Protein AF-A0A2H6EQE5-F1 (afdb_monomer_lite)

Structure (mmCIF, N/CA/C/O backbone):
data_AF-A0A2H6EQE5-F1
#
_entry.id   AF-A0A2H6EQE5-F1
#
loop_
_atom_site.group_PDB
_atom_site.id
_atom_site.type_symbol
_atom_site.label_atom_id
_atom_site.label_alt_id
_atom_site.label_comp_id
_atom_site.label_asym_id
_atom_site.label_entity_id
_atom_site.label_seq_id
_atom_site.pdbx_PDB_ins_code
_atom_site.Cartn_x
_atom_site.Cartn_y
_atom_site.Cartn_z
_atom_site.occupancy
_atom_site.B_iso_or_equiv
_atom_site.auth_seq_id
_atom_site.auth_comp_id
_atom_site.auth_asym_id
_atom_site.auth_atom_id
_atom_site.pdbx_PDB_model_num
ATOM 1 N N . MET A 1 1 ? -7.151 -8.457 -6.129 1.00 88.00 1 MET A N 1
ATOM 2 C CA . MET A 1 1 ? -6.884 -7.821 -4.826 1.00 88.00 1 MET A CA 1
ATOM 3 C C . MET A 1 1 ? -7.512 -8.707 -3.767 1.00 88.00 1 MET A C 1
ATOM 5 O O . MET A 1 1 ? -8.549 -9.290 -4.054 1.00 88.00 1 MET A O 1
ATOM 9 N N . GLY A 1 2 ? -6.866 -8.858 -2.619 1.00 91.81 2 GLY A N 1
ATOM 10 C CA . GLY A 1 2 ? -7.382 -9.573 -1.459 1.00 91.81 2 GLY A CA 1
ATOM 11 C C . GLY A 1 2 ? -7.413 -8.647 -0.251 1.00 91.81 2 GLY A C 1
ATOM 12 O O . GLY A 1 2 ? -6.533 -7.798 -0.102 1.00 91.81 2 GLY A O 1
ATOM 13 N N . VAL A 1 3 ? -8.434 -8.818 0.577 1.00 92.19 3 VAL A N 1
ATOM 14 C CA . VAL A 1 3 ? -8.596 -8.138 1.859 1.00 92.19 3 VAL A CA 1
ATOM 15 C C . VAL A 1 3 ? -8.978 -9.189 2.884 1.00 92.19 3 VAL A C 1
ATOM 17 O O . VAL A 1 3 ? -9.816 -10.042 2.600 1.00 92.19 3 VAL A O 1
ATOM 20 N N . SER A 1 4 ? -8.364 -9.131 4.055 1.00 91.62 4 SER A N 1
ATOM 21 C CA . SER A 1 4 ? -8.737 -9.954 5.201 1.00 91.62 4 SER A CA 1
ATOM 22 C C . SER A 1 4 ? -8.430 -9.206 6.488 1.00 91.62 4 SER A C 1
ATOM 24 O O . SER A 1 4 ? -7.647 -8.260 6.497 1.00 91.62 4 SER A O 1
ATOM 26 N N . ASN A 1 5 ? -9.002 -9.638 7.599 1.00 90.69 5 ASN A N 1
ATOM 27 C CA . ASN A 1 5 ? -8.691 -9.082 8.906 1.00 90.69 5 ASN A CA 1
ATOM 28 C C . ASN A 1 5 ? -8.716 -10.173 9.974 1.00 90.69 5 ASN A C 1
ATOM 30 O O . ASN A 1 5 ? -9.384 -11.187 9.806 1.00 90.69 5 ASN A O 1
ATOM 34 N N . ASP A 1 6 ? -8.017 -9.929 11.075 1.00 89.94 6 ASP A N 1
ATOM 35 C CA . ASP A 1 6 ? -8.150 -10.679 12.327 1.00 89.94 6 ASP A CA 1
ATOM 36 C C . ASP A 1 6 ? -8.621 -9.727 13.444 1.00 89.94 6 ASP A C 1
ATOM 38 O O . ASP A 1 6 ? -9.093 -8.619 13.156 1.00 89.94 6 ASP A O 1
ATOM 42 N N . SER A 1 7 ? -8.547 -10.140 14.709 1.00 87.94 7 SER A N 1
ATOM 43 C CA . SER A 1 7 ? -8.928 -9.304 15.856 1.00 87.94 7 SER A CA 1
ATOM 44 C C . SER A 1 7 ? -8.021 -8.081 16.043 1.00 87.94 7 SER A C 1
ATOM 46 O O . SER A 1 7 ? -8.443 -7.081 16.618 1.00 87.94 7 SER A O 1
ATOM 48 N N . GLU A 1 8 ? -6.795 -8.117 15.526 1.00 88.69 8 GLU A N 1
ATOM 49 C CA . GLU A 1 8 ? -5.766 -7.112 15.783 1.00 88.69 8 GLU A CA 1
ATOM 50 C C . GLU A 1 8 ? -5.456 -6.238 14.560 1.00 88.69 8 GLU A C 1
ATOM 52 O O . GLU A 1 8 ? -5.035 -5.092 14.710 1.00 88.69 8 GLU A O 1
ATOM 57 N N . ASN A 1 9 ? -5.622 -6.762 13.345 1.00 91.31 9 ASN A N 1
ATOM 58 C CA . ASN A 1 9 ? -5.032 -6.215 12.130 1.00 91.31 9 ASN A CA 1
ATOM 59 C C . ASN A 1 9 ? -5.947 -6.344 10.906 1.00 91.31 9 ASN A C 1
ATOM 61 O O . ASN A 1 9 ? -6.732 -7.282 10.762 1.00 91.31 9 ASN A O 1
ATOM 65 N N . LEU A 1 10 ? -5.778 -5.402 9.982 1.00 91.25 10 LEU A N 1
ATOM 66 C CA . LEU A 1 10 ? -6.266 -5.442 8.610 1.00 91.25 10 LEU A CA 1
ATOM 67 C C . LEU A 1 10 ? -5.104 -5.811 7.680 1.00 91.25 10 LEU A C 1
ATOM 69 O O . LEU A 1 10 ? -4.001 -5.276 7.801 1.00 91.25 10 LEU A O 1
ATOM 73 N N . TYR A 1 11 ? -5.363 -6.702 6.733 1.00 94.31 11 TYR A N 1
ATOM 74 C CA . TYR A 1 11 ? -4.411 -7.157 5.731 1.00 94.31 11 TYR A CA 1
ATOM 75 C C . TYR A 1 11 ? -4.945 -6.855 4.338 1.00 94.31 11 TYR A C 1
ATOM 77 O O . TYR A 1 11 ? -6.089 -7.177 4.012 1.00 94.31 11 TYR A O 1
ATOM 85 N N . LEU A 1 12 ? -4.096 -6.274 3.496 1.00 94.88 12 LEU A N 1
ATOM 86 C CA . LEU A 1 12 ? -4.412 -5.983 2.103 1.00 94.88 12 LEU A CA 1
ATOM 87 C C . LEU A 1 12 ? -3.326 -6.570 1.209 1.00 94.88 12 LEU A C 1
ATOM 89 O O . LEU A 1 12 ? -2.137 -6.430 1.489 1.00 94.88 12 LEU A O 1
ATOM 93 N N . SER A 1 13 ? -3.742 -7.183 0.104 1.00 95.31 13 SER A N 1
ATOM 94 C CA . SER A 1 13 ? -2.855 -7.641 -0.963 1.00 95.31 13 SER A CA 1
ATOM 95 C C . SER A 1 13 ? -3.368 -7.153 -2.314 1.00 95.31 13 SER A C 1
ATOM 97 O O . SER A 1 13 ? -4.460 -7.498 -2.777 1.00 95.31 13 SER A O 1
ATOM 99 N N . LEU A 1 14 ? -2.565 -6.340 -2.987 1.00 95.31 14 LEU A N 1
ATOM 100 C CA . LEU A 1 14 ? -2.813 -5.862 -4.336 1.00 95.31 14 LEU A CA 1
ATOM 101 C C . LEU A 1 14 ? -1.773 -6.472 -5.271 1.00 95.31 14 LEU A C 1
ATOM 103 O O . LEU A 1 14 ? -0.575 -6.423 -5.012 1.00 95.31 14 LEU A O 1
ATOM 107 N N . SER A 1 15 ? -2.223 -7.016 -6.399 1.00 95.62 15 SER A N 1
ATOM 108 C CA . SER A 1 15 ? -1.315 -7.419 -7.466 1.00 95.62 15 SER A CA 1
ATOM 109 C C . SER A 1 15 ? -1.789 -6.923 -8.818 1.00 95.62 15 SER A C 1
ATOM 111 O O . SER A 1 15 ? -2.988 -6.839 -9.085 1.00 95.62 15 SER A O 1
ATOM 113 N N . THR A 1 16 ? -0.833 -6.579 -9.676 1.00 94.19 16 THR A N 1
ATOM 114 C CA . THR A 1 16 ? -1.107 -6.108 -11.032 1.00 94.19 16 THR A CA 1
ATOM 115 C C . THR A 1 16 ? -0.036 -6.594 -12.002 1.00 94.19 16 THR A C 1
ATOM 117 O O . THR A 1 16 ? 1.154 -6.597 -11.687 1.00 94.19 16 THR A O 1
ATOM 120 N N . ALA A 1 17 ? -0.467 -7.016 -13.192 1.00 93.25 17 ALA A N 1
ATOM 121 C CA . ALA A 1 17 ? 0.404 -7.266 -14.343 1.00 93.25 17 ALA A CA 1
ATOM 122 C C . ALA A 1 17 ? 0.433 -6.070 -15.314 1.00 93.25 17 ALA A C 1
ATOM 124 O O . ALA A 1 17 ? 1.204 -6.071 -16.276 1.00 93.25 17 ALA A O 1
ATOM 125 N N . ASP A 1 18 ? -0.411 -5.055 -15.086 1.00 91.44 18 ASP A N 1
ATOM 126 C CA . ASP A 1 18 ? -0.495 -3.891 -15.959 1.00 91.44 18 ASP A CA 1
ATOM 127 C C . ASP A 1 18 ? 0.759 -3.027 -15.809 1.00 91.44 18 ASP A C 1
ATOM 129 O O . ASP A 1 18 ? 1.022 -2.436 -14.759 1.00 91.44 18 ASP A O 1
ATOM 133 N N . LYS A 1 19 ? 1.545 -2.939 -16.885 1.00 87.88 19 LYS A N 1
ATOM 134 C CA . LYS A 1 19 ? 2.832 -2.231 -16.881 1.00 87.88 19 LYS A CA 1
ATOM 135 C C . LYS A 1 19 ? 2.675 -0.743 -16.566 1.00 87.88 19 LYS A C 1
ATOM 137 O O . LYS A 1 19 ? 3.574 -0.169 -15.955 1.00 87.88 19 LYS A O 1
ATOM 142 N N . GLY A 1 20 ? 1.565 -0.124 -16.973 1.00 85.62 20 GLY A N 1
ATOM 143 C CA . GLY A 1 20 ? 1.281 1.279 -16.685 1.00 85.62 20 GLY A CA 1
ATOM 144 C C . GLY A 1 20 ? 1.108 1.513 -15.187 1.00 85.62 20 GLY A C 1
ATOM 145 O O . GLY A 1 20 ? 1.779 2.369 -14.618 1.00 85.62 20 GLY A O 1
ATOM 146 N N . ASN A 1 21 ? 0.276 0.706 -14.537 1.00 90.25 21 ASN A N 1
ATOM 147 C CA . ASN A 1 21 ? 0.030 0.757 -13.101 1.00 90.25 21 ASN A CA 1
ATOM 148 C C . ASN A 1 21 ? 1.284 0.417 -12.297 1.00 90.25 21 ASN A C 1
ATOM 150 O O . ASN A 1 21 ? 1.575 1.117 -11.333 1.00 90.25 21 ASN A O 1
ATOM 154 N N . ILE A 1 22 ? 2.080 -0.566 -12.733 1.00 91.69 22 ILE A N 1
ATOM 155 C CA . ILE A 1 22 ? 3.375 -0.865 -12.103 1.00 91.69 22 ILE A CA 1
ATOM 156 C C . ILE A 1 22 ? 4.267 0.382 -12.116 1.00 91.69 22 ILE A C 1
ATOM 158 O O . ILE A 1 22 ? 4.791 0.782 -11.082 1.00 91.69 22 ILE A O 1
ATOM 162 N N . ILE A 1 23 ? 4.415 1.036 -13.270 1.00 87.81 23 ILE A N 1
ATOM 163 C CA . ILE A 1 23 ? 5.256 2.235 -13.388 1.00 87.81 23 ILE A CA 1
ATOM 164 C C . ILE A 1 23 ? 4.713 3.378 -12.526 1.00 87.81 23 ILE A C 1
ATOM 166 O O . ILE A 1 23 ? 5.503 4.045 -11.862 1.00 87.81 23 ILE A O 1
ATOM 170 N N . LYS A 1 24 ? 3.391 3.584 -12.496 1.00 87.12 24 LYS A N 1
ATOM 171 C CA . LYS A 1 24 ? 2.754 4.599 -11.644 1.00 87.12 24 LYS A CA 1
ATOM 172 C C . LYS A 1 24 ? 3.049 4.341 -10.167 1.00 87.12 24 LYS A C 1
ATOM 174 O O . LYS A 1 24 ? 3.606 5.218 -9.522 1.00 87.12 24 LYS A O 1
ATOM 179 N N . MET A 1 25 ? 2.773 3.138 -9.662 1.00 92.06 25 MET A N 1
ATOM 180 C CA . MET A 1 25 ? 3.010 2.792 -8.254 1.00 92.06 25 MET A CA 1
ATOM 181 C C . MET A 1 25 ? 4.480 2.971 -7.856 1.00 92.06 25 MET A C 1
ATOM 183 O O . MET A 1 25 ? 4.772 3.523 -6.801 1.00 92.06 25 MET A O 1
ATOM 187 N N . LEU A 1 26 ? 5.411 2.536 -8.710 1.00 90.12 26 LEU A N 1
ATOM 188 C CA . LEU A 1 26 ? 6.841 2.554 -8.400 1.00 90.12 26 LEU A CA 1
ATOM 189 C C . LEU A 1 26 ? 7.480 3.948 -8.526 1.00 90.12 26 LEU A C 1
ATOM 191 O O . LEU A 1 26 ? 8.343 4.288 -7.725 1.00 90.12 26 LEU A O 1
ATOM 195 N N . HIS A 1 27 ? 7.083 4.767 -9.506 1.00 83.31 27 HIS A N 1
ATOM 196 C CA . HIS A 1 27 ? 7.704 6.083 -9.734 1.00 83.31 27 HIS A CA 1
ATOM 197 C C . HIS A 1 27 ? 6.924 7.261 -9.161 1.00 83.31 27 HIS A C 1
ATOM 199 O O . HIS A 1 27 ? 7.517 8.266 -8.769 1.00 83.31 27 HIS A O 1
ATOM 205 N N . MET A 1 28 ? 5.598 7.186 -9.191 1.00 84.50 28 MET A N 1
ATOM 206 C CA . MET A 1 28 ? 4.729 8.286 -8.770 1.00 84.50 28 MET A CA 1
ATOM 207 C C . MET A 1 28 ? 4.308 8.153 -7.312 1.00 84.50 28 MET A C 1
ATOM 209 O O . MET A 1 28 ? 3.740 9.096 -6.769 1.00 84.50 28 MET A O 1
ATOM 213 N N . GLY A 1 29 ? 4.620 7.015 -6.697 1.00 90.31 29 GLY A N 1
ATOM 214 C CA . GLY A 1 29 ? 4.145 6.633 -5.385 1.00 90.31 29 GLY A CA 1
ATOM 215 C C . GLY A 1 29 ? 2.730 6.073 -5.425 1.00 90.31 29 GLY A C 1
ATOM 216 O O . GLY A 1 29 ? 2.034 6.102 -6.448 1.00 90.31 29 GLY A O 1
ATOM 217 N N . PHE A 1 30 ? 2.320 5.537 -4.285 1.00 94.12 30 PHE A N 1
ATOM 218 C CA . PHE A 1 30 ? 1.032 4.887 -4.117 1.00 94.12 30 PHE A CA 1
ATOM 219 C C . PHE A 1 30 ? 0.513 5.143 -2.706 1.00 94.12 30 PHE A C 1
ATOM 221 O O . PHE A 1 30 ? 1.272 5.022 -1.746 1.00 94.12 30 PHE A O 1
ATOM 228 N N . THR A 1 31 ? -0.757 5.520 -2.598 1.00 95.00 31 THR A N 1
ATOM 229 C CA . THR A 1 31 ? -1.410 5.835 -1.330 1.00 95.00 31 THR A CA 1
ATOM 230 C C . THR A 1 31 ? -2.636 4.952 -1.142 1.00 95.00 31 THR A C 1
ATOM 232 O O . THR A 1 31 ? -3.454 4.816 -2.055 1.00 95.00 31 THR A O 1
ATOM 235 N N . ILE A 1 32 ? -2.763 4.384 0.056 1.00 94.38 32 ILE A N 1
ATOM 236 C CA . ILE A 1 32 ? -3.980 3.732 0.543 1.00 94.38 32 ILE A CA 1
ATOM 237 C C . ILE A 1 32 ? -4.612 4.666 1.566 1.00 94.38 32 ILE A C 1
ATOM 239 O O . ILE A 1 32 ? -4.025 4.911 2.615 1.00 94.38 32 ILE A O 1
ATOM 243 N N . TRP A 1 33 ? -5.784 5.191 1.245 1.00 93.00 33 TRP A N 1
ATOM 244 C CA . TRP A 1 33 ? -6.587 6.032 2.119 1.00 93.00 33 TRP A CA 1
ATOM 245 C C . TRP A 1 33 ? -7.532 5.168 2.939 1.00 93.00 33 TRP A C 1
ATOM 247 O O . TRP A 1 33 ? -8.192 4.275 2.403 1.00 93.00 33 TRP A O 1
ATOM 257 N N . LEU A 1 34 ? -7.554 5.439 4.235 1.00 90.62 34 LEU A N 1
ATOM 258 C CA . LEU A 1 34 ? -8.408 4.820 5.232 1.00 90.62 34 LEU A CA 1
ATOM 259 C C . LEU A 1 34 ? -9.503 5.826 5.572 1.00 90.62 34 LEU A C 1
ATOM 261 O O . LEU A 1 34 ? -9.243 6.792 6.283 1.00 90.62 34 LEU A O 1
ATOM 265 N N . GLU A 1 35 ? -10.699 5.604 5.033 1.00 87.62 35 GLU A N 1
ATOM 266 C CA . GLU A 1 35 ? -11.853 6.492 5.177 1.00 87.62 35 GLU A CA 1
ATOM 267 C C . GLU A 1 35 ? -12.885 5.822 6.107 1.00 87.62 35 GLU A C 1
ATOM 269 O O . GLU A 1 35 ? -13.627 4.933 5.669 1.00 87.62 35 GLU A O 1
ATOM 274 N N . PRO A 1 36 ? -12.944 6.196 7.400 1.00 77.19 36 PRO A N 1
ATOM 275 C CA . PRO A 1 36 ? -13.797 5.548 8.407 1.00 77.19 36 PRO A CA 1
ATOM 276 C C . PRO A 1 36 ? -15.315 5.756 8.221 1.00 77.19 36 PRO A C 1
ATOM 278 O O . PRO A 1 36 ? -16.094 5.293 9.047 1.00 77.19 36 PRO A O 1
ATOM 281 N N . GLY A 1 37 ? -15.766 6.413 7.148 1.00 65.50 37 GLY A N 1
ATOM 282 C CA . GLY A 1 37 ? -17.178 6.467 6.741 1.00 65.50 37 GLY A CA 1
ATOM 283 C C . GLY A 1 37 ? -18.122 7.272 7.647 1.00 65.50 37 GLY A C 1
ATOM 284 O O . GLY A 1 37 ? -19.279 7.457 7.278 1.00 65.50 37 GLY A O 1
ATOM 285 N N . ASN A 1 38 ? -17.654 7.772 8.794 1.00 63.59 38 ASN A N 1
ATOM 286 C CA . ASN A 1 38 ? -18.404 8.623 9.714 1.00 63.59 38 ASN A CA 1
ATOM 287 C C . ASN A 1 38 ? -18.018 10.106 9.549 1.00 63.59 38 ASN A C 1
ATOM 289 O O . ASN A 1 38 ? -16.873 10.435 9.257 1.00 63.59 38 ASN A O 1
ATOM 293 N N . GLU A 1 39 ? -18.963 11.024 9.782 1.00 55.66 39 GLU A N 1
ATOM 294 C CA . GLU A 1 39 ? -18.776 12.477 9.570 1.00 55.66 39 GLU A CA 1
ATOM 295 C C . GLU A 1 39 ? -17.655 13.108 10.420 1.00 55.66 39 GLU A C 1
ATOM 297 O O . GLU A 1 39 ? -17.212 14.219 10.144 1.00 55.66 39 GLU A O 1
ATOM 302 N N . LYS A 1 40 ? -17.206 12.412 11.470 1.00 59.75 40 LYS A N 1
ATOM 303 C CA . LYS A 1 40 ? -16.166 12.868 12.405 1.00 59.75 40 LYS A CA 1
ATOM 304 C C . LYS A 1 40 ? -14.826 12.158 12.232 1.00 59.75 40 LYS A C 1
ATOM 306 O O . LYS A 1 40 ? -13.887 12.487 12.952 1.00 59.75 40 LYS A O 1
ATOM 311 N N . GLY A 1 41 ? -14.745 11.138 11.382 1.00 64.50 41 GLY A N 1
ATOM 312 C CA . GLY A 1 41 ? -13.537 10.338 11.269 1.00 64.50 41 GLY A CA 1
ATOM 313 C C . GLY A 1 41 ? -12.518 10.992 10.353 1.00 64.50 41 GLY A C 1
AT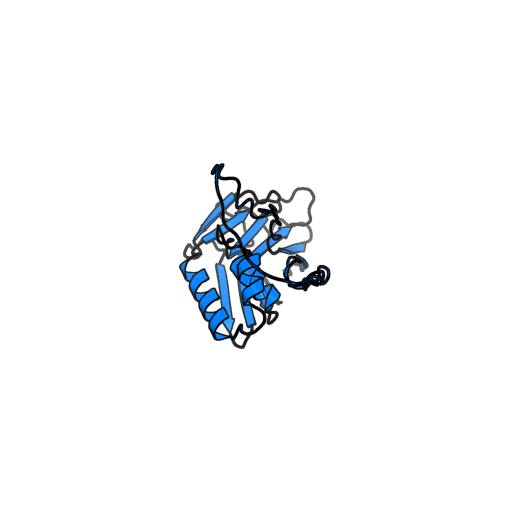OM 314 O O . GLY A 1 41 ? -12.810 11.305 9.202 1.00 64.50 41 GLY A O 1
ATOM 315 N N . GLU A 1 42 ? -11.310 11.181 10.872 1.00 75.25 42 GLU A N 1
ATOM 316 C CA . GLU A 1 42 ? -10.189 11.681 10.087 1.00 75.25 42 GLU A CA 1
ATOM 317 C C . GLU A 1 42 ? -9.762 10.624 9.068 1.00 75.25 42 GLU A C 1
ATOM 319 O O . GLU A 1 42 ? -9.480 9.473 9.417 1.00 75.25 42 GLU A O 1
ATOM 324 N N . THR A 1 43 ? -9.704 11.025 7.802 1.00 85.62 43 THR A N 1
ATOM 325 C CA . THR A 1 43 ? -9.154 10.184 6.749 1.00 85.62 43 THR A CA 1
ATOM 326 C C . THR A 1 43 ? -7.635 10.313 6.760 1.00 85.62 43 THR A C 1
ATOM 328 O O . THR A 1 43 ? -7.065 11.404 6.849 1.00 85.62 43 THR A O 1
ATOM 331 N N . ILE A 1 44 ? -6.956 9.170 6.689 1.00 89.50 44 ILE A N 1
ATOM 332 C CA . ILE A 1 44 ? -5.493 9.122 6.659 1.00 89.50 44 ILE A CA 1
ATOM 333 C C . ILE A 1 44 ? -5.039 8.267 5.488 1.00 89.50 44 ILE A C 1
ATOM 335 O O . ILE A 1 44 ? -5.526 7.159 5.258 1.00 89.50 44 ILE A O 1
ATOM 339 N N . GLY A 1 45 ? -4.052 8.778 4.765 1.00 92.06 45 GLY A N 1
ATOM 340 C CA . GLY A 1 45 ? -3.338 8.065 3.724 1.00 92.06 45 GLY A CA 1
ATOM 341 C C . GLY A 1 45 ? -2.069 7.414 4.262 1.00 92.06 45 GLY A C 1
ATOM 342 O O . GLY A 1 45 ? -1.245 8.066 4.900 1.00 92.06 45 GLY A O 1
ATOM 343 N N . ILE A 1 46 ? -1.865 6.141 3.933 1.00 93.81 46 ILE A N 1
ATOM 344 C CA . ILE A 1 46 ? -0.570 5.469 4.041 1.00 93.81 46 ILE A CA 1
ATOM 345 C C . ILE A 1 46 ? 0.079 5.502 2.661 1.00 93.81 46 ILE A C 1
ATOM 347 O O . ILE A 1 46 ? -0.398 4.851 1.727 1.00 93.81 46 ILE A O 1
ATOM 351 N N . GLN A 1 47 ? 1.165 6.259 2.518 1.00 94.44 47 GLN A N 1
ATOM 352 C CA . GLN A 1 47 ? 1.878 6.401 1.255 1.00 94.44 47 GLN A CA 1
ATOM 353 C C . GLN A 1 47 ? 3.164 5.575 1.238 1.00 94.44 47 GLN A C 1
ATOM 355 O O . GLN A 1 47 ? 4.129 5.866 1.948 1.00 94.44 47 GLN A O 1
ATOM 360 N N . TYR A 1 48 ? 3.184 4.576 0.358 1.00 94.62 48 TYR A N 1
ATOM 361 C CA . TYR A 1 48 ? 4.363 3.796 0.016 1.00 94.62 48 TYR A CA 1
ATOM 362 C C . TYR A 1 48 ? 4.173 3.117 -1.351 1.00 94.62 48 TYR A C 1
ATOM 364 O O . TYR A 1 48 ? 3.131 2.498 -1.558 1.00 94.62 48 TYR A O 1
ATOM 372 N N . PRO A 1 49 ? 5.162 3.133 -2.262 1.00 94.12 49 PRO A N 1
ATOM 373 C CA . PRO A 1 49 ? 6.404 3.901 -2.192 1.00 94.12 49 PRO A CA 1
ATOM 374 C C . PRO A 1 49 ? 6.153 5.409 -2.121 1.00 94.12 49 PRO A C 1
ATOM 376 O O . PRO A 1 49 ? 5.136 5.906 -2.609 1.00 94.12 49 PRO A O 1
ATOM 379 N N . ILE A 1 50 ? 7.089 6.138 -1.524 1.00 90.75 50 ILE A N 1
ATOM 380 C CA . ILE A 1 50 ? 7.083 7.597 -1.525 1.00 90.75 50 ILE A CA 1
ATOM 381 C C . ILE A 1 50 ? 7.589 8.056 -2.893 1.00 90.75 50 ILE A C 1
ATOM 383 O O . ILE A 1 50 ? 8.532 7.502 -3.465 1.00 90.75 50 ILE A O 1
ATOM 387 N N . LYS A 1 51 ? 6.956 9.084 -3.454 1.00 81.56 51 LYS A N 1
ATOM 388 C CA . LYS A 1 51 ? 7.354 9.641 -4.748 1.00 81.56 51 LYS A CA 1
ATOM 389 C C . LYS A 1 51 ? 8.826 10.084 -4.731 1.00 81.56 51 LYS A C 1
ATOM 391 O O . LYS A 1 51 ? 9.206 10.956 -3.950 1.00 81.56 51 LYS A O 1
ATOM 396 N N . GLU A 1 52 ? 9.636 9.575 -5.664 1.00 67.56 52 GLU A N 1
ATOM 397 C CA . GLU A 1 52 ? 11.002 10.078 -5.872 1.00 67.56 52 GLU A CA 1
ATOM 398 C C . GLU A 1 52 ? 10.948 11.558 -6.322 1.00 67.56 52 GLU A C 1
ATOM 400 O O . GLU A 1 52 ? 10.347 11.907 -7.349 1.00 67.56 52 GLU A O 1
ATOM 405 N N . LYS A 1 53 ? 11.602 12.461 -5.574 1.00 62.06 53 LYS A N 1
ATOM 406 C CA . LYS A 1 53 ? 11.783 13.860 -5.998 1.00 62.06 53 LYS A CA 1
ATOM 407 C C . LYS A 1 53 ? 12.585 13.886 -7.306 1.00 62.06 53 LYS A C 1
ATOM 409 O O . LYS A 1 53 ? 13.673 13.330 -7.387 1.00 62.06 53 LYS A O 1
ATOM 414 N N . GLY A 1 54 ? 12.045 14.532 -8.342 1.00 55.75 54 GLY A N 1
ATOM 415 C CA . GLY A 1 54 ? 12.704 14.656 -9.651 1.00 55.75 54 GLY A CA 1
ATOM 416 C C . GLY A 1 54 ? 12.424 13.525 -10.650 1.00 55.75 54 GLY A C 1
ATOM 417 O O . GLY A 1 54 ? 12.883 13.613 -11.791 1.00 55.75 54 GLY A O 1
ATOM 418 N N . ALA A 1 55 ? 11.626 12.511 -10.291 1.00 54.59 55 ALA A N 1
ATOM 419 C CA . ALA A 1 55 ? 11.133 11.527 -11.252 1.00 54.59 55 ALA A CA 1
ATOM 420 C C . ALA A 1 55 ? 10.159 12.201 -12.237 1.00 54.59 55 ALA A C 1
ATOM 422 O O . ALA A 1 55 ? 8.973 12.373 -11.958 1.00 54.59 55 ALA A O 1
ATOM 423 N N . MET A 1 56 ? 10.662 12.643 -13.394 1.00 52.09 56 MET A N 1
ATOM 424 C CA . MET A 1 56 ? 9.813 13.176 -14.460 1.00 52.09 56 MET A CA 1
ATOM 425 C C . MET A 1 56 ? 9.097 12.027 -15.187 1.00 52.09 56 MET A C 1
ATOM 427 O O . MET A 1 56 ? 9.774 11.211 -15.821 1.00 52.09 56 MET A O 1
ATOM 431 N N . PRO A 1 57 ? 7.749 12.004 -15.217 1.00 51.81 57 PRO A N 1
ATOM 432 C CA . PRO A 1 57 ? 6.992 10.995 -15.961 1.00 51.81 57 PRO A CA 1
ATOM 433 C C . PRO A 1 57 ? 7.346 10.991 -17.457 1.00 51.81 57 PRO A C 1
ATOM 435 O O . PRO A 1 57 ? 7.444 9.940 -18.086 1.00 51.81 57 PRO A O 1
ATOM 438 N N . ASN A 1 58 ? 7.611 12.172 -18.025 1.00 48.12 58 ASN A N 1
ATOM 439 C CA . ASN A 1 58 ? 7.721 12.354 -19.474 1.00 48.12 58 ASN A CA 1
ATOM 440 C C . ASN A 1 58 ? 8.995 11.748 -20.093 1.00 48.12 58 ASN A C 1
ATOM 442 O O . ASN A 1 58 ? 8.927 11.245 -21.211 1.00 48.12 58 ASN A O 1
ATOM 446 N N . LYS A 1 59 ? 10.133 11.720 -19.377 1.00 47.34 59 LYS A N 1
ATOM 447 C CA . LYS A 1 59 ? 11.372 11.090 -19.889 1.00 47.34 59 LYS A CA 1
ATOM 448 C C . LYS A 1 59 ? 11.304 9.564 -19.881 1.00 47.34 59 LYS A C 1
ATOM 450 O O . LYS A 1 59 ? 11.912 8.911 -20.728 1.00 47.34 59 LYS A O 1
ATOM 455 N N . ILE A 1 60 ? 10.544 9.011 -18.938 1.00 51.56 60 ILE A N 1
ATOM 456 C CA . ILE A 1 60 ? 10.284 7.579 -18.853 1.00 51.56 60 ILE A CA 1
ATOM 457 C C . ILE A 1 60 ? 9.397 7.203 -20.053 1.00 51.56 60 ILE A C 1
ATOM 459 O O . ILE A 1 60 ? 9.802 6.393 -20.872 1.00 51.56 60 ILE A O 1
ATOM 463 N N . VAL A 1 61 ? 8.270 7.888 -20.278 1.00 49.28 61 VAL A N 1
ATOM 464 C CA . VAL A 1 61 ? 7.288 7.554 -21.336 1.00 49.28 61 VAL A CA 1
ATOM 465 C C . VAL A 1 61 ? 7.846 7.551 -22.777 1.00 49.28 61 VAL A C 1
ATOM 467 O O . VAL A 1 61 ? 7.433 6.704 -23.570 1.00 49.28 61 VAL A O 1
ATOM 470 N N . GLU A 1 62 ? 8.792 8.424 -23.144 1.00 44.72 62 GLU A N 1
ATOM 471 C CA . GLU A 1 62 ? 9.334 8.463 -24.520 1.00 44.72 62 GLU A CA 1
ATOM 472 C C . GLU A 1 62 ? 10.312 7.325 -24.849 1.00 44.72 62 GLU A C 1
ATOM 474 O O . GLU A 1 62 ? 10.348 6.859 -25.987 1.00 44.72 62 GLU A O 1
ATOM 479 N N . SER A 1 63 ? 11.050 6.815 -23.862 1.00 47.41 63 SER A N 1
ATOM 480 C CA . SER A 1 63 ? 11.986 5.691 -24.039 1.00 47.41 63 SER A CA 1
ATOM 481 C C . SER A 1 63 ? 11.316 4.313 -23.864 1.00 47.41 63 SER A C 1
ATOM 483 O O . SER A 1 63 ? 11.949 3.268 -24.010 1.00 47.41 63 SER A O 1
ATOM 485 N N . ASN A 1 64 ? 10.005 4.303 -23.595 1.00 52.62 64 ASN A N 1
ATOM 486 C CA . ASN A 1 64 ? 9.253 3.159 -23.076 1.00 52.62 64 ASN A CA 1
ATOM 487 C C . ASN A 1 64 ? 8.463 2.341 -24.099 1.00 52.62 64 ASN A C 1
ATOM 489 O O . ASN A 1 64 ? 7.806 1.376 -23.705 1.00 52.62 64 ASN A O 1
ATOM 493 N N . ARG A 1 65 ? 8.483 2.695 -25.388 1.00 50.34 65 ARG A N 1
ATOM 494 C CA . ARG A 1 65 ? 7.638 2.006 -26.376 1.00 50.34 65 ARG A CA 1
ATOM 495 C C . ARG A 1 65 ? 8.039 0.547 -26.633 1.00 50.34 65 ARG A C 1
ATOM 497 O O . ARG A 1 65 ? 7.149 -0.232 -26.942 1.00 50.34 65 ARG A O 1
ATOM 504 N N . ASN A 1 66 ? 9.304 0.152 -26.423 1.00 46.41 66 ASN A N 1
ATOM 505 C CA . ASN A 1 66 ? 9.784 -1.144 -26.933 1.00 46.41 66 ASN A CA 1
ATOM 506 C C . ASN A 1 66 ? 10.440 -2.132 -25.945 1.00 46.41 66 ASN A C 1
ATOM 508 O O . ASN A 1 66 ? 10.719 -3.245 -26.376 1.00 46.41 66 ASN A O 1
ATOM 512 N N . SER A 1 67 ? 10.686 -1.845 -24.654 1.00 53.12 67 SER A N 1
ATOM 513 C CA . SER A 1 67 ? 11.239 -2.904 -23.773 1.00 53.12 67 SER A CA 1
ATOM 514 C C . SER A 1 67 ? 11.185 -2.610 -22.265 1.00 53.12 67 SER A C 1
ATOM 516 O O . SER A 1 67 ? 12.150 -2.148 -21.656 1.00 53.12 67 SER A O 1
ATOM 518 N N . PHE A 1 68 ? 10.066 -2.928 -21.610 1.00 61.34 68 PHE A N 1
ATOM 519 C CA . PHE A 1 68 ? 10.130 -3.357 -20.206 1.00 61.34 68 PHE A CA 1
ATOM 520 C C . PHE A 1 68 ? 9.962 -4.865 -20.159 1.00 61.34 68 PHE A C 1
ATOM 522 O O . PHE A 1 68 ? 8.837 -5.377 -20.230 1.00 61.34 68 PHE A O 1
ATOM 529 N N . GLY A 1 69 ? 11.096 -5.555 -20.064 1.00 67.88 69 GLY A N 1
ATOM 530 C CA . GLY A 1 69 ? 11.151 -6.939 -19.613 1.00 67.88 69 GLY A CA 1
ATOM 531 C C . GLY A 1 69 ? 11.023 -7.031 -18.089 1.00 67.88 69 GLY A C 1
ATOM 532 O O . GLY A 1 69 ? 11.288 -6.059 -17.376 1.00 67.88 69 GLY A O 1
ATOM 533 N N . SER A 1 70 ? 10.657 -8.215 -17.597 1.00 77.38 70 SER A N 1
ATOM 534 C CA . SER A 1 70 ? 10.513 -8.546 -16.168 1.00 77.38 70 SER A CA 1
ATOM 535 C C . SER A 1 70 ? 11.706 -8.087 -15.319 1.00 77.38 70 SER A C 1
ATOM 537 O O . SER A 1 70 ? 11.521 -7.405 -14.314 1.00 77.38 70 SER A O 1
ATOM 539 N N . LYS A 1 71 ? 12.935 -8.331 -15.796 1.00 84.81 71 LYS A N 1
ATOM 540 C CA . LYS A 1 71 ? 14.187 -7.937 -15.120 1.00 84.81 71 LYS A CA 1
ATOM 541 C C . LYS A 1 71 ? 14.279 -6.440 -14.796 1.00 84.81 71 LYS A C 1
ATOM 543 O O . LYS A 1 71 ? 14.942 -6.059 -13.836 1.00 84.81 71 LYS A O 1
ATOM 548 N N . LYS A 1 72 ? 13.656 -5.562 -15.593 1.00 86.12 72 LYS A N 1
ATOM 549 C CA . LYS A 1 72 ? 13.683 -4.110 -15.341 1.00 86.12 72 LYS A CA 1
ATOM 550 C C . LYS A 1 72 ? 12.786 -3.736 -14.159 1.00 86.12 72 LYS A C 1
ATOM 552 O O . LYS A 1 72 ? 13.175 -2.886 -13.363 1.00 86.12 72 LYS A O 1
ATOM 557 N N . PHE A 1 73 ? 11.630 -4.385 -14.019 1.00 89.56 73 PHE A N 1
ATOM 558 C CA . PHE A 1 73 ? 10.738 -4.172 -12.877 1.00 89.56 73 PHE A CA 1
ATOM 559 C C . PHE A 1 73 ? 11.300 -4.761 -11.587 1.00 89.56 73 PHE A C 1
ATOM 561 O O . PHE A 1 73 ? 11.243 -4.096 -10.559 1.00 89.56 73 PHE A O 1
ATOM 568 N N . GLU A 1 74 ? 11.935 -5.932 -11.650 1.00 92.06 74 GLU A N 1
ATOM 569 C CA . GLU A 1 74 ? 12.656 -6.507 -10.505 1.00 92.06 74 GLU A CA 1
ATOM 570 C C . GLU A 1 74 ? 13.714 -5.537 -9.967 1.00 92.06 74 GLU A C 1
ATOM 572 O O . GLU A 1 74 ? 13.730 -5.229 -8.777 1.00 92.06 74 GLU A O 1
ATOM 577 N N . LYS A 1 75 ? 14.542 -4.974 -10.859 1.00 91.00 75 LYS A N 1
ATOM 578 C CA . LYS A 1 75 ? 15.541 -3.959 -10.493 1.00 91.00 75 LYS A CA 1
ATOM 579 C C . LYS A 1 75 ? 14.913 -2.697 -9.905 1.00 91.00 75 LYS A C 1
ATOM 581 O O . LYS A 1 75 ? 15.468 -2.122 -8.976 1.00 91.00 75 LYS A O 1
ATOM 586 N N . MET A 1 76 ? 13.776 -2.258 -10.440 1.00 90.50 76 MET A N 1
ATOM 587 C CA . MET A 1 76 ? 13.071 -1.076 -9.942 1.00 90.50 76 MET A CA 1
ATOM 588 C C . MET A 1 76 ? 12.534 -1.299 -8.526 1.00 90.50 76 MET A C 1
ATOM 590 O O . MET A 1 76 ? 12.758 -0.461 -7.658 1.00 90.50 76 MET A O 1
ATOM 594 N N . VAL A 1 77 ? 11.904 -2.449 -8.270 1.00 93.38 77 VAL A N 1
ATOM 595 C CA . VAL A 1 77 ? 11.443 -2.827 -6.927 1.00 93.38 77 VAL A CA 1
ATOM 596 C C . VAL A 1 77 ? 12.619 -2.941 -5.960 1.00 93.38 77 VAL A C 1
ATOM 598 O O . VAL A 1 77 ? 12.543 -2.404 -4.859 1.00 93.38 77 VAL A O 1
ATOM 601 N N . ALA A 1 78 ? 13.723 -3.576 -6.365 1.00 92.81 78 ALA A N 1
ATOM 602 C CA . ALA A 1 78 ? 14.925 -3.666 -5.538 1.00 92.81 78 ALA A CA 1
ATOM 603 C C . ALA A 1 78 ? 15.486 -2.277 -5.189 1.00 92.81 78 ALA A C 1
ATOM 605 O O . ALA A 1 78 ? 15.783 -2.009 -4.029 1.00 92.81 78 ALA A O 1
ATOM 606 N N . LYS A 1 79 ? 15.560 -1.367 -6.170 1.00 91.12 79 LYS A N 1
ATOM 607 C CA . LYS A 1 79 ? 16.000 0.017 -5.949 1.00 91.12 79 LYS A CA 1
ATOM 608 C C . LYS A 1 79 ? 15.086 0.753 -4.966 1.00 91.12 79 LYS A C 1
ATOM 610 O O . LYS A 1 79 ? 15.583 1.431 -4.076 1.00 91.12 79 LYS A O 1
ATOM 615 N N . ILE A 1 80 ? 13.769 0.607 -5.104 1.00 91.19 80 ILE A N 1
ATOM 616 C CA . ILE A 1 80 ? 12.801 1.236 -4.196 1.00 91.19 80 ILE A CA 1
ATOM 617 C C . ILE A 1 80 ? 12.971 0.714 -2.776 1.00 91.19 80 ILE A C 1
ATOM 619 O O . ILE A 1 80 ? 13.038 1.517 -1.861 1.00 91.19 80 ILE A O 1
ATOM 623 N N . LYS A 1 81 ? 13.134 -0.597 -2.580 1.00 90.62 81 LYS A N 1
ATOM 624 C CA . LYS A 1 81 ? 13.377 -1.154 -1.240 1.00 90.62 81 LYS A CA 1
ATOM 625 C C . LYS A 1 81 ? 14.624 -0.590 -0.562 1.00 90.62 81 LYS A C 1
ATOM 627 O O . LYS A 1 81 ? 14.633 -0.452 0.652 1.00 90.62 81 LYS A O 1
ATOM 632 N N . ILE A 1 82 ? 15.663 -0.286 -1.339 1.00 88.75 82 ILE A N 1
ATOM 633 C CA . ILE A 1 82 ? 16.907 0.303 -0.826 1.00 88.75 82 ILE A CA 1
ATOM 634 C C . ILE A 1 82 ? 16.714 1.794 -0.517 1.00 88.75 82 ILE A C 1
ATOM 636 O O . ILE A 1 82 ? 17.182 2.276 0.506 1.00 88.75 82 ILE A O 1
ATOM 640 N N . ASN A 1 83 ? 16.019 2.522 -1.394 1.00 87.50 83 ASN A N 1
ATOM 641 C CA . ASN A 1 83 ? 15.922 3.983 -1.329 1.00 87.50 83 ASN A CA 1
ATOM 642 C C . ASN A 1 83 ? 14.714 4.506 -0.539 1.00 87.50 83 ASN A C 1
ATOM 644 O O . ASN A 1 83 ? 14.643 5.694 -0.245 1.00 87.50 83 ASN A O 1
ATOM 648 N N . ASN A 1 84 ? 13.706 3.677 -0.294 1.00 87.38 84 ASN A N 1
ATOM 649 C CA . ASN A 1 84 ? 12.495 4.001 0.454 1.00 87.38 84 ASN A CA 1
ATOM 650 C C . ASN A 1 84 ? 12.396 3.012 1.611 1.00 87.38 84 ASN A C 1
ATOM 652 O O . ASN A 1 84 ? 11.686 2.007 1.544 1.00 87.38 84 ASN A O 1
ATOM 656 N N . SER A 1 85 ? 13.150 3.319 2.662 1.00 90.12 85 SER A N 1
ATOM 657 C CA . SER A 1 85 ? 13.099 2.627 3.947 1.00 90.12 85 SER A CA 1
ATOM 658 C C . SER A 1 85 ? 11.955 3.113 4.833 1.00 90.12 85 SER A C 1
ATOM 660 O O . SER A 1 85 ? 11.814 2.618 5.944 1.00 90.12 85 SER A O 1
ATOM 662 N N . GLU A 1 86 ? 11.153 4.071 4.367 1.00 93.06 86 GLU A N 1
ATOM 663 C CA . GLU A 1 86 ? 10.088 4.715 5.129 1.00 93.06 86 GLU A CA 1
ATOM 664 C C . GLU A 1 86 ? 8.776 4.746 4.342 1.00 93.06 86 GLU A C 1
ATOM 666 O O . GLU A 1 86 ? 8.775 4.708 3.107 1.00 93.06 86 GLU A O 1
ATOM 671 N N . TYR A 1 87 ? 7.668 4.866 5.069 1.00 93.62 87 TYR A N 1
ATOM 672 C CA . TYR A 1 87 ? 6.359 5.247 4.547 1.00 93.62 87 TYR A CA 1
ATOM 673 C C . TYR A 1 87 ? 5.895 6.554 5.198 1.00 93.62 87 TYR A C 1
ATOM 675 O O . TYR A 1 87 ? 6.354 6.912 6.285 1.00 93.62 87 TYR A O 1
A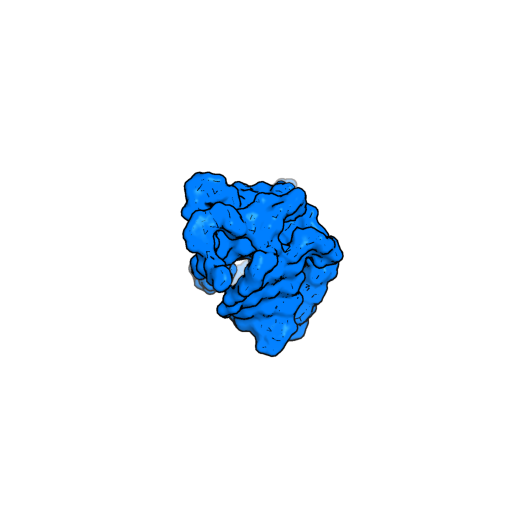TOM 683 N N . LEU A 1 88 ? 4.978 7.267 4.541 1.00 92.75 88 LEU A N 1
ATOM 684 C CA . LEU A 1 88 ? 4.371 8.478 5.102 1.00 92.75 88 LEU A CA 1
ATOM 685 C C . LEU A 1 88 ? 2.949 8.199 5.575 1.00 92.75 88 LEU A C 1
ATOM 687 O O . LEU A 1 88 ? 2.189 7.524 4.877 1.00 92.75 88 LEU A O 1
ATOM 691 N N . LEU A 1 89 ? 2.590 8.779 6.717 1.00 91.75 89 LEU A N 1
ATOM 692 C CA . LEU A 1 89 ? 1.197 9.059 7.044 1.00 91.75 89 LEU A CA 1
ATOM 693 C C . LEU A 1 89 ? 0.870 10.471 6.577 1.00 91.75 89 LEU A C 1
ATOM 695 O O . LEU A 1 89 ? 1.615 11.408 6.869 1.00 91.75 89 LEU A O 1
ATOM 699 N N . ILE A 1 90 ? -0.226 10.617 5.843 1.00 90.75 90 ILE A N 1
ATOM 700 C CA . ILE A 1 90 ? -0.695 11.897 5.315 1.00 90.75 90 ILE A CA 1
ATOM 701 C C . ILE A 1 90 ? -2.170 12.107 5.653 1.00 90.75 90 ILE A C 1
ATOM 703 O O . ILE A 1 90 ? -2.910 11.134 5.764 1.00 90.75 90 ILE A O 1
ATOM 707 N N . ASN A 1 91 ? -2.597 13.356 5.799 1.00 88.56 91 ASN A N 1
ATOM 708 C CA . ASN A 1 91 ? -4.019 13.704 5.881 1.00 88.56 91 ASN A CA 1
ATOM 709 C C . ASN A 1 91 ? -4.609 13.974 4.481 1.00 88.56 91 ASN A C 1
ATOM 711 O O . ASN A 1 91 ? -3.903 13.885 3.471 1.00 88.56 91 ASN A O 1
ATOM 715 N N . ASP A 1 92 ? -5.881 14.366 4.431 1.00 85.56 92 ASP A N 1
ATOM 716 C CA . ASP A 1 92 ? -6.628 14.654 3.195 1.00 85.56 92 ASP A CA 1
ATOM 717 C C . ASP A 1 92 ? -6.020 15.756 2.320 1.00 85.56 92 ASP A C 1
ATOM 719 O O . ASP A 1 92 ? -6.095 15.702 1.089 1.00 85.56 92 ASP A O 1
ATOM 723 N N . ASP A 1 93 ? -5.309 16.704 2.930 1.00 85.25 93 ASP A N 1
ATOM 724 C CA . ASP A 1 93 ? -4.575 17.756 2.222 1.00 85.25 93 ASP A CA 1
ATOM 725 C C . ASP A 1 93 ? -3.238 17.261 1.639 1.00 85.25 93 ASP A C 1
ATOM 727 O O . ASP A 1 93 ? -2.466 18.032 1.064 1.00 85.25 93 ASP A O 1
ATOM 731 N N . ASN A 1 94 ? -2.948 15.960 1.750 1.00 84.56 94 ASN A N 1
ATOM 732 C CA . ASN A 1 94 ? -1.646 15.342 1.491 1.00 84.56 94 ASN A CA 1
ATOM 733 C C . ASN A 1 94 ? -0.522 15.914 2.374 1.00 84.56 94 ASN A C 1
ATOM 735 O O . ASN A 1 94 ? 0.657 15.828 2.010 1.00 84.56 94 ASN A O 1
ATOM 739 N N . PHE A 1 95 ? -0.865 16.504 3.522 1.00 86.62 95 PHE A N 1
ATOM 740 C CA . PHE A 1 95 ? 0.113 17.001 4.477 1.00 86.62 95 PHE A CA 1
ATOM 741 C C . PHE A 1 95 ? 0.726 15.822 5.245 1.00 86.62 95 PHE A C 1
ATOM 743 O O . PHE A 1 95 ? -0.021 14.998 5.778 1.00 86.62 95 PHE A O 1
ATOM 750 N N . PRO A 1 96 ? 2.066 15.709 5.317 1.00 90.06 96 PRO A N 1
ATOM 751 C CA . PRO A 1 96 ? 2.720 14.635 6.051 1.00 90.06 96 PRO A CA 1
ATOM 752 C C . PRO A 1 96 ? 2.530 14.812 7.559 1.00 90.06 96 PRO A C 1
ATOM 754 O O . PRO A 1 96 ? 3.062 15.742 8.157 1.00 90.06 96 PRO A O 1
ATOM 757 N N . LEU A 1 97 ? 1.805 13.876 8.167 1.00 88.19 97 LEU A N 1
ATOM 758 C CA . LEU A 1 97 ? 1.635 13.759 9.616 1.00 88.19 97 LEU A CA 1
ATOM 759 C C . LEU A 1 97 ? 2.865 13.120 10.272 1.00 88.19 97 LEU A C 1
ATOM 761 O O . LEU A 1 97 ? 3.191 13.418 11.418 1.00 88.19 97 LEU A O 1
ATOM 765 N N . GLY A 1 98 ? 3.570 12.262 9.531 1.00 89.19 98 GLY A N 1
ATOM 766 C CA . GLY A 1 98 ? 4.797 11.620 9.988 1.00 89.19 98 GLY A CA 1
ATOM 767 C C . GLY A 1 98 ? 5.444 10.753 8.912 1.00 89.19 98 GLY A C 1
ATOM 768 O O . GLY A 1 98 ? 4.787 10.316 7.964 1.00 89.19 98 GLY A O 1
ATOM 769 N N . ALA A 1 99 ? 6.743 10.509 9.076 1.00 91.00 99 ALA A N 1
ATOM 770 C CA . ALA A 1 99 ? 7.508 9.532 8.312 1.00 91.00 99 ALA A CA 1
ATOM 771 C C . ALA A 1 99 ? 7.955 8.423 9.260 1.00 91.00 99 ALA A C 1
ATOM 773 O O . ALA A 1 99 ? 8.441 8.706 10.356 1.00 91.00 99 ALA A O 1
ATOM 774 N N . TYR A 1 100 ? 7.771 7.174 8.846 1.00 91.31 100 TYR A N 1
ATOM 775 C CA . TYR A 1 100 ? 8.026 6.026 9.701 1.00 91.31 100 TYR A CA 1
ATOM 776 C C . TYR A 1 100 ? 8.838 4.974 8.970 1.00 91.31 100 TYR A C 1
ATOM 778 O O . TYR A 1 100 ? 8.552 4.636 7.821 1.00 91.31 100 TYR A O 1
ATOM 786 N N . SER A 1 101 ? 9.822 4.420 9.668 1.00 90.81 101 SER A N 1
ATOM 787 C CA . SER A 1 101 ? 10.674 3.365 9.136 1.00 90.81 101 SER A CA 1
ATOM 788 C C . SER A 1 101 ? 9.900 2.061 8.944 1.00 90.81 101 SER A C 1
ATOM 790 O O . SER A 1 101 ? 9.188 1.600 9.831 1.00 90.81 101 SER A O 1
ATOM 792 N N . LEU A 1 102 ? 10.114 1.403 7.806 1.00 90.19 102 LEU A N 1
ATOM 793 C CA . LEU A 1 102 ? 9.629 0.048 7.532 1.00 90.19 102 LEU A CA 1
ATOM 794 C C . LEU A 1 102 ? 10.313 -1.023 8.392 1.00 90.19 102 LEU A C 1
ATOM 796 O O . LEU A 1 102 ? 9.837 -2.156 8.450 1.00 90.19 102 LEU A O 1
ATOM 800 N N . ALA A 1 103 ? 11.450 -0.692 9.010 1.00 86.50 103 ALA A N 1
ATOM 801 C CA . ALA A 1 103 ? 12.165 -1.589 9.912 1.00 86.50 103 ALA A CA 1
ATOM 802 C C . ALA A 1 103 ? 11.656 -1.501 11.361 1.00 86.50 103 ALA A C 1
ATOM 804 O O . ALA A 1 103 ? 11.927 -2.399 12.162 1.00 86.50 103 ALA A O 1
ATOM 805 N N . GLU A 1 104 ? 10.939 -0.431 11.713 1.00 78.88 104 GLU A N 1
ATOM 806 C CA . GLU A 1 104 ? 10.424 -0.229 13.064 1.00 78.88 104 GLU A CA 1
ATOM 807 C C . GLU A 1 104 ? 9.184 -1.083 13.351 1.00 78.88 104 GLU A C 1
ATOM 809 O O . GLU A 1 104 ? 8.439 -1.499 12.466 1.00 78.88 104 GLU A O 1
ATOM 814 N N . LYS A 1 105 ? 8.952 -1.362 14.637 1.00 71.00 105 LYS A N 1
ATOM 815 C CA . LYS A 1 105 ? 7.799 -2.138 15.115 1.00 71.00 105 LYS A CA 1
ATOM 816 C C . LYS A 1 105 ? 6.625 -1.226 15.487 1.00 71.00 105 LYS A C 1
ATOM 818 O O . LYS A 1 105 ? 6.073 -1.359 16.571 1.00 71.00 105 LYS A O 1
ATOM 823 N N . ASN A 1 106 ? 6.231 -0.327 14.593 1.00 77.88 106 ASN A N 1
ATOM 824 C CA . ASN A 1 106 ? 5.046 0.528 14.768 1.00 77.88 106 ASN A CA 1
ATOM 825 C C . ASN A 1 106 ? 3.731 -0.163 14.338 1.00 77.88 106 ASN A C 1
ATOM 827 O O . ASN A 1 106 ? 2.710 0.481 14.126 1.00 77.88 106 ASN A O 1
ATOM 831 N N . GLY A 1 107 ? 3.772 -1.485 14.148 1.00 84.19 107 GLY A N 1
ATOM 832 C CA . GLY A 1 107 ? 2.629 -2.314 13.778 1.00 84.19 107 GLY A CA 1
ATOM 833 C C . GLY A 1 107 ? 2.301 -2.324 12.282 1.00 84.19 107 GLY A C 1
ATOM 834 O O . GLY A 1 107 ? 1.906 -3.378 11.773 1.00 84.19 107 GLY A O 1
ATOM 835 N N . VAL A 1 108 ? 2.532 -1.223 11.559 1.00 90.50 108 VAL A N 1
ATOM 836 C CA . VAL A 1 108 ? 2.362 -1.175 10.101 1.00 90.50 108 VAL A CA 1
ATOM 837 C C . VAL A 1 108 ? 3.518 -1.907 9.426 1.00 90.50 108 VAL A C 1
ATOM 839 O O . VAL A 1 108 ? 4.689 -1.632 9.673 1.00 90.50 108 VAL A O 1
ATOM 842 N N . LYS A 1 109 ? 3.205 -2.853 8.540 1.00 93.31 109 LYS A N 1
ATOM 843 C CA . LYS A 1 109 ? 4.217 -3.537 7.722 1.00 93.31 109 LYS A CA 1
ATOM 844 C C . LYS A 1 109 ? 3.823 -3.470 6.268 1.00 93.31 109 LYS A C 1
ATOM 846 O O . LYS A 1 109 ? 2.716 -3.873 5.931 1.00 93.31 109 LYS A O 1
ATOM 851 N N . ILE A 1 110 ? 4.741 -3.022 5.418 1.00 95.31 110 ILE A N 1
ATOM 852 C CA . ILE A 1 110 ? 4.506 -2.899 3.980 1.00 95.31 110 ILE A CA 1
ATOM 853 C C . ILE A 1 110 ? 5.505 -3.772 3.224 1.00 95.31 110 ILE A C 1
ATOM 855 O O . ILE A 1 110 ? 6.717 -3.687 3.420 1.00 95.31 110 ILE A O 1
ATOM 859 N N . GLY A 1 111 ? 4.979 -4.628 2.357 1.00 95.00 111 GLY A N 1
ATOM 860 C CA . GLY A 1 111 ? 5.716 -5.485 1.447 1.00 95.00 111 GLY A CA 1
ATOM 861 C C . GLY A 1 111 ? 5.534 -5.024 0.007 1.00 95.00 111 GLY A C 1
ATOM 862 O O . GLY A 1 111 ? 4.428 -4.750 -0.448 1.00 95.00 111 GLY A O 1
ATOM 863 N N . LEU A 1 112 ? 6.632 -4.979 -0.741 1.00 95.94 112 LEU A N 1
ATOM 864 C CA . LEU A 1 112 ? 6.622 -4.743 -2.182 1.00 95.94 112 LEU A CA 1
ATOM 865 C C . LEU A 1 112 ? 7.410 -5.855 -2.867 1.00 95.94 112 LEU A C 1
ATOM 867 O O . LEU A 1 112 ? 8.493 -6.223 -2.420 1.00 95.94 112 LEU A O 1
ATOM 871 N N . GLY A 1 113 ? 6.908 -6.415 -3.954 1.00 96.19 113 GLY A N 1
ATOM 872 C CA . GLY A 1 113 ? 7.555 -7.523 -4.646 1.00 96.19 113 GLY A CA 1
ATOM 873 C C . GLY A 1 113 ? 7.235 -7.519 -6.126 1.00 96.19 113 GLY A C 1
ATOM 874 O O . GLY A 1 113 ? 6.218 -6.983 -6.549 1.00 96.19 113 GLY A O 1
ATOM 875 N N . TYR A 1 114 ? 8.101 -8.130 -6.927 1.00 95.94 114 TYR A N 1
ATOM 876 C CA . TYR A 1 114 ? 7.803 -8.416 -8.324 1.00 95.94 114 TYR A CA 1
ATOM 877 C C . TYR A 1 114 ? 8.148 -9.871 -8.615 1.00 95.94 114 TYR A C 1
ATOM 879 O O . TYR A 1 114 ? 9.292 -10.282 -8.434 1.00 95.94 114 TYR A O 1
ATOM 887 N N . LYS A 1 115 ? 7.153 -10.661 -9.021 1.00 93.69 115 LYS A N 1
ATOM 888 C CA . LYS A 1 115 ? 7.308 -12.096 -9.286 1.00 93.69 115 LYS A CA 1
ATOM 889 C C . LYS A 1 115 ? 6.344 -12.523 -10.385 1.00 93.69 115 LYS A C 1
ATOM 891 O O . LYS A 1 115 ? 5.212 -12.051 -10.432 1.00 93.69 115 LYS A O 1
ATOM 896 N N . ALA A 1 116 ? 6.795 -13.408 -11.276 1.00 91.94 116 ALA A N 1
ATOM 897 C CA . ALA A 1 116 ? 5.977 -13.967 -12.360 1.00 91.94 116 ALA A CA 1
ATOM 898 C C . ALA A 1 116 ? 5.224 -12.898 -13.187 1.00 91.94 116 ALA A C 1
ATOM 900 O O . ALA A 1 116 ? 4.049 -13.047 -13.514 1.00 91.94 116 ALA A O 1
ATOM 901 N N . GLY A 1 117 ? 5.894 -11.782 -13.493 1.00 90.94 117 GLY A N 1
ATOM 902 C CA . GLY A 1 117 ? 5.322 -10.706 -14.306 1.00 90.94 117 GLY A CA 1
ATOM 903 C C . GLY A 1 117 ? 4.395 -9.737 -13.561 1.00 90.94 117 GLY A C 1
ATOM 904 O O . GLY A 1 117 ? 3.921 -8.782 -14.174 1.00 90.94 117 GLY A O 1
ATOM 905 N N . LYS A 1 118 ? 4.152 -9.947 -12.262 1.00 95.62 118 LYS A N 1
ATOM 906 C CA . LYS A 1 118 ? 3.232 -9.145 -11.448 1.00 95.62 118 LYS A CA 1
ATOM 907 C C . LYS A 1 118 ? 3.976 -8.365 -10.377 1.00 95.62 118 LYS A C 1
ATOM 909 O O . LYS A 1 118 ? 4.852 -8.913 -9.709 1.00 95.62 118 LYS A O 1
ATOM 914 N N . LEU A 1 119 ? 3.581 -7.110 -10.183 1.00 96.38 119 LEU A N 1
ATOM 915 C CA . LEU A 1 119 ? 3.879 -6.385 -8.953 1.00 96.38 119 LEU A CA 1
ATOM 916 C C . LEU A 1 119 ? 2.912 -6.860 -7.870 1.00 96.38 119 LEU A C 1
ATOM 918 O O . LEU A 1 119 ? 1.722 -7.009 -8.143 1.00 96.38 119 LEU A O 1
ATOM 922 N N . ILE A 1 120 ? 3.437 -7.103 -6.676 1.00 97.25 120 ILE A N 1
ATOM 923 C CA . ILE A 1 120 ? 2.716 -7.513 -5.475 1.00 97.25 120 ILE A CA 1
ATOM 924 C C . ILE A 1 120 ? 2.983 -6.441 -4.421 1.00 97.25 120 ILE A C 1
ATOM 926 O O . ILE A 1 120 ? 4.137 -6.107 -4.151 1.00 97.25 120 ILE A O 1
ATOM 930 N N . TYR A 1 121 ? 1.916 -5.886 -3.870 1.00 96.81 121 TYR A N 1
ATOM 931 C CA . TYR A 1 121 ? 1.925 -4.913 -2.794 1.00 96.81 121 TYR A CA 1
ATOM 932 C C . TYR A 1 121 ? 1.103 -5.484 -1.647 1.00 96.81 121 TYR A C 1
ATOM 934 O O . TYR A 1 121 ? -0.057 -5.839 -1.844 1.00 96.81 121 TYR A O 1
ATOM 942 N N . GLU A 1 122 ? 1.692 -5.572 -0.467 1.00 96.62 122 GLU A N 1
ATOM 943 C CA . GLU A 1 122 ? 1.053 -6.132 0.717 1.00 96.62 122 GLU A CA 1
ATOM 944 C C . GLU A 1 122 ? 1.189 -5.153 1.868 1.00 96.62 122 GLU A C 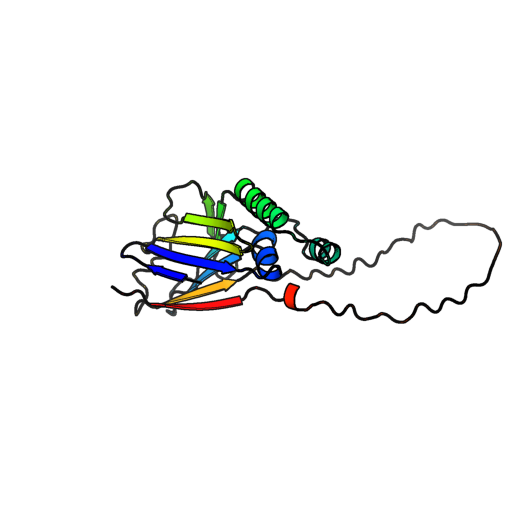1
ATOM 946 O O . GLU A 1 122 ? 2.239 -4.538 2.040 1.00 96.62 122 GLU A O 1
ATOM 951 N N . ILE A 1 123 ? 0.138 -5.006 2.663 1.00 95.62 123 ILE A N 1
ATOM 952 C CA . ILE A 1 123 ? 0.195 -4.182 3.863 1.00 95.62 123 ILE A CA 1
ATOM 953 C C . ILE A 1 123 ? -0.578 -4.834 5.003 1.00 95.62 123 ILE A C 1
ATOM 955 O O . ILE A 1 123 ? -1.666 -5.375 4.813 1.00 95.62 123 ILE A O 1
ATOM 959 N N . LYS A 1 124 ? 0.021 -4.767 6.190 1.00 94.38 124 LYS A N 1
ATOM 960 C CA . LYS A 1 124 ? -0.587 -5.063 7.482 1.00 94.38 124 LYS A CA 1
ATOM 961 C C . LYS A 1 124 ? -0.773 -3.743 8.223 1.00 94.38 124 LYS A C 1
ATOM 963 O O . LYS A 1 124 ? 0.201 -3.007 8.372 1.00 94.38 124 LYS A O 1
ATOM 968 N N . ILE A 1 125 ? -1.988 -3.472 8.685 1.00 91.94 125 ILE A N 1
ATOM 969 C CA . ILE A 1 125 ? -2.366 -2.245 9.394 1.00 91.94 125 ILE A CA 1
ATOM 970 C C . ILE A 1 125 ? -2.966 -2.641 10.750 1.00 91.94 125 ILE A C 1
ATOM 972 O O . ILE A 1 125 ? -3.925 -3.417 10.764 1.00 91.94 125 ILE A O 1
ATOM 976 N N . PRO A 1 126 ? -2.440 -2.144 11.881 1.00 90.19 126 PRO A N 1
ATOM 977 C CA . PRO A 1 126 ? -3.063 -2.342 13.186 1.00 90.19 126 PRO A CA 1
ATOM 978 C C . PRO A 1 126 ? -4.462 -1.729 13.226 1.00 90.19 126 PRO A C 1
ATOM 980 O O . PRO A 1 126 ? -4.676 -0.621 12.739 1.00 90.19 126 PRO A O 1
ATOM 983 N N . LYS A 1 127 ? -5.423 -2.433 13.829 1.00 86.50 127 LYS A N 1
ATOM 984 C CA . LYS A 1 127 ? -6.769 -1.888 14.041 1.00 86.50 127 LYS A CA 1
ATOM 985 C C . LYS A 1 127 ? -6.821 -0.906 15.200 1.00 86.50 127 LYS A C 1
ATOM 987 O O . LYS A 1 127 ? -7.577 0.055 15.144 1.00 86.50 127 LYS A O 1
ATOM 992 N N . LYS A 1 128 ? -6.042 -1.155 16.251 1.00 84.56 128 LYS A N 1
ATOM 993 C CA . LYS A 1 128 ? -5.967 -0.272 17.412 1.00 84.56 128 LYS A CA 1
ATOM 994 C C . LYS A 1 128 ? -4.944 0.825 17.145 1.00 84.56 128 LYS A C 1
ATOM 996 O O . LYS A 1 128 ? -3.785 0.521 16.868 1.00 84.56 128 LYS A O 1
ATOM 1001 N N . GLY A 1 129 ? -5.383 2.071 17.272 1.00 78.12 129 GLY A N 1
ATOM 1002 C CA . GLY A 1 129 ? -4.498 3.219 17.145 1.00 78.12 129 GLY A CA 1
ATOM 1003 C C . GLY A 1 129 ? -3.503 3.321 18.303 1.00 78.12 129 GLY A C 1
ATOM 1004 O O . GLY A 1 129 ? -3.780 2.894 19.429 1.00 78.12 129 GLY A O 1
ATOM 1005 N N . ASP A 1 130 ? -2.349 3.911 18.023 1.00 78.88 130 ASP A N 1
ATOM 1006 C CA . ASP A 1 130 ? -1.334 4.288 19.000 1.00 78.88 130 ASP A CA 1
ATOM 1007 C C . ASP A 1 130 ? -0.691 5.639 18.626 1.00 78.88 130 ASP A C 1
ATOM 1009 O O . ASP A 1 130 ? -1.158 6.354 17.740 1.00 78.88 130 ASP A O 1
ATOM 1013 N N . LYS A 1 131 ? 0.391 6.020 19.314 1.00 75.44 131 LYS A N 1
ATOM 1014 C CA . LYS A 1 131 ? 1.082 7.295 19.055 1.00 75.44 131 LYS A CA 1
ATOM 1015 C C . LYS A 1 131 ? 1.767 7.376 17.678 1.00 75.44 131 LYS A C 1
ATOM 1017 O O . LYS A 1 131 ? 2.179 8.460 17.279 1.00 75.44 131 LYS A O 1
ATOM 1022 N N . TYR A 1 132 ? 1.955 6.249 16.995 1.00 71.31 132 TYR A N 1
ATOM 1023 C CA . TYR A 1 132 ? 2.597 6.149 15.684 1.00 71.31 132 TYR A CA 1
ATOM 1024 C C . TYR A 1 132 ? 1.582 5.928 14.558 1.00 71.31 132 TYR A C 1
ATOM 1026 O O . TYR A 1 132 ? 1.842 6.307 13.421 1.00 71.31 132 TYR A O 1
ATOM 1034 N N . PHE A 1 133 ? 0.427 5.345 14.869 1.00 77.19 133 PHE A N 1
ATOM 1035 C CA . PHE A 1 133 ? -0.693 5.168 13.960 1.00 77.19 133 PHE A CA 1
ATOM 1036 C C . PHE A 1 133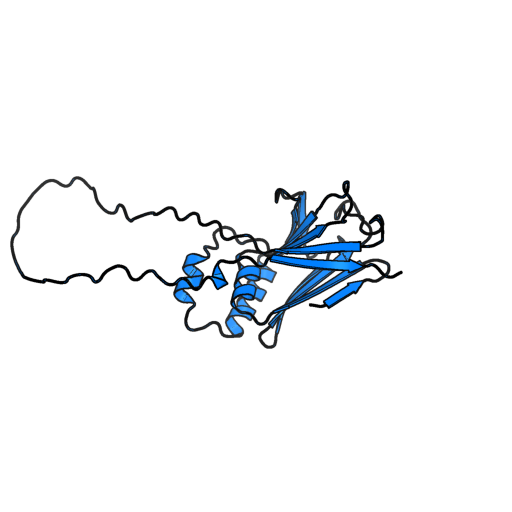 ? -1.979 5.652 14.644 1.00 77.19 133 PHE A C 1
ATOM 1038 O O . PHE A 1 133 ? -2.613 4.885 15.364 1.00 77.19 133 PHE A O 1
ATOM 1045 N N . PRO A 1 134 ? -2.376 6.923 14.462 1.00 72.62 134 PRO A N 1
ATOM 1046 C CA . PRO A 1 134 ? -3.409 7.543 15.292 1.00 72.62 134 PRO A CA 1
ATOM 1047 C C . PRO A 1 134 ? -4.836 7.072 14.973 1.00 72.62 134 PRO A C 1
ATOM 1049 O O . PRO A 1 134 ? -5.760 7.397 15.717 1.00 72.62 134 PRO A O 1
ATOM 1052 N N . ILE A 1 135 ? -5.044 6.294 13.903 1.00 75.75 135 ILE A N 1
ATOM 1053 C CA . ILE A 1 135 ? -6.383 5.809 13.556 1.00 75.75 135 ILE A CA 1
ATOM 1054 C C . ILE A 1 135 ? -6.738 4.610 14.410 1.00 75.75 135 ILE A C 1
ATOM 1056 O O . ILE A 1 135 ? -6.060 3.582 14.389 1.00 75.75 135 ILE A O 1
ATOM 1060 N N . ASN A 1 136 ? -7.882 4.711 15.074 1.00 79.31 136 ASN A N 1
ATOM 1061 C CA . ASN A 1 136 ? -8.523 3.562 15.668 1.00 79.31 136 ASN A CA 1
ATOM 1062 C C . ASN A 1 136 ? -9.616 3.007 14.740 1.00 79.31 136 ASN A C 1
ATOM 1064 O O . ASN A 1 136 ? -10.716 3.547 14.646 1.00 79.31 136 ASN A O 1
ATOM 1068 N N . LEU A 1 137 ? -9.311 1.901 14.063 1.00 77.75 137 LEU A N 1
ATOM 1069 C CA . LEU A 1 137 ? -10.249 1.189 13.195 1.00 77.75 137 LEU A CA 1
ATOM 1070 C C . LEU A 1 137 ? -11.314 0.419 13.992 1.00 77.75 137 LEU A C 1
ATOM 1072 O O . LEU A 1 137 ? -12.328 0.032 13.420 1.00 77.75 137 LEU A O 1
ATOM 1076 N N . THR A 1 138 ? -11.118 0.198 15.300 1.00 72.94 138 THR A N 1
ATOM 1077 C CA . THR A 1 138 ? -12.110 -0.499 16.140 1.00 72.94 138 THR A CA 1
ATOM 1078 C C . THR A 1 138 ? -13.291 0.386 16.531 1.00 72.94 138 THR A C 1
ATOM 1080 O O . THR A 1 138 ? -14.305 -0.130 16.979 1.00 72.94 138 THR A O 1
ATOM 1083 N N . SER A 1 139 ? -13.165 1.711 16.417 1.00 68.69 139 SER A N 1
ATOM 1084 C CA . SER A 1 139 ? -14.227 2.674 16.752 1.00 68.69 139 SER A CA 1
ATOM 1085 C C . SER A 1 139 ? -15.078 3.078 15.545 1.00 68.69 139 SER A C 1
ATOM 1087 O O . SER A 1 139 ? -15.823 4.052 15.618 1.00 68.69 139 SER A O 1
ATOM 1089 N N . ILE A 1 140 ? -14.934 2.368 14.424 1.00 71.25 140 ILE A N 1
ATOM 1090 C CA . ILE A 1 140 ? -15.671 2.645 13.194 1.00 71.25 140 ILE A CA 1
ATOM 1091 C C . ILE A 1 140 ? -17.110 2.155 13.346 1.00 71.25 140 ILE A C 1
ATOM 1093 O O . ILE A 1 140 ? -17.370 0.972 13.576 1.00 71.25 140 ILE A O 1
ATOM 1097 N N . GLU A 1 141 ? -18.043 3.088 13.202 1.00 65.12 141 GLU A N 1
ATOM 1098 C CA . GLU A 1 141 ? -19.476 2.837 13.275 1.00 65.12 141 GLU A CA 1
ATOM 1099 C C . GLU A 1 141 ? -19.888 1.827 12.190 1.00 65.12 141 GLU A C 1
ATOM 1101 O O . GLU A 1 141 ? -19.458 1.913 11.040 1.00 65.12 141 GLU A O 1
ATOM 1106 N N . ASN A 1 142 ? -20.678 0.818 12.565 1.00 70.69 142 ASN A N 1
ATOM 1107 C CA . ASN A 1 142 ? -21.082 -0.311 11.710 1.00 70.69 142 ASN A CA 1
ATOM 1108 C C . ASN A 1 142 ? -19.940 -1.219 11.209 1.00 70.69 142 ASN A C 1
ATOM 1110 O O . ASN A 1 142 ? -20.193 -2.112 10.401 1.00 70.69 142 ASN A O 1
ATOM 1114 N N . GLY A 1 143 ? -18.697 -1.017 11.662 1.00 76.38 143 GLY A N 1
ATOM 1115 C CA .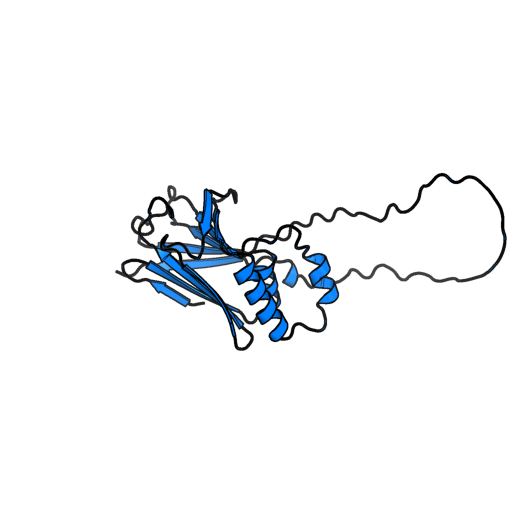 GLY A 1 143 ? -17.555 -1.850 11.280 1.00 76.38 143 GLY A CA 1
ATOM 1116 C C . GLY A 1 143 ? -17.195 -1.788 9.791 1.00 76.38 143 GLY A C 1
ATOM 1117 O O . GLY A 1 143 ? -16.545 -2.706 9.291 1.00 76.38 143 GLY A O 1
ATOM 1118 N N . ILE A 1 144 ? -17.621 -0.746 9.065 1.00 83.12 144 ILE A N 1
ATOM 1119 C CA . ILE A 1 144 ? -17.353 -0.581 7.629 1.00 83.12 144 ILE A CA 1
ATOM 1120 C C . ILE A 1 144 ? -16.323 0.524 7.415 1.00 83.12 144 ILE A C 1
ATOM 1122 O O . ILE A 1 144 ? -16.574 1.675 7.748 1.00 83.12 144 ILE A O 1
ATOM 1126 N N . ILE A 1 145 ? -15.205 0.193 6.771 1.00 86.44 145 ILE A N 1
ATOM 1127 C CA . ILE A 1 145 ? -14.212 1.166 6.308 1.00 86.44 145 ILE A CA 1
ATOM 1128 C C . ILE A 1 145 ? -14.162 1.206 4.781 1.00 86.44 145 ILE A C 1
ATOM 1130 O O . ILE A 1 145 ? -14.179 0.165 4.118 1.00 86.44 145 ILE A O 1
ATOM 1134 N N . THR A 1 146 ? -14.056 2.405 4.214 1.00 89.31 146 THR A N 1
ATOM 1135 C CA . THR A 1 146 ? -13.734 2.576 2.796 1.00 89.31 146 THR A CA 1
ATOM 1136 C C . THR A 1 146 ? -12.219 2.649 2.637 1.00 89.31 146 THR A C 1
ATOM 1138 O O . THR A 1 146 ? -11.532 3.408 3.319 1.00 89.31 146 THR A O 1
ATOM 1141 N N . LEU A 1 147 ? -11.683 1.830 1.735 1.00 90.88 147 LEU A N 1
ATOM 1142 C CA . LEU A 1 147 ? -10.284 1.874 1.336 1.00 90.88 147 LEU A CA 1
ATOM 1143 C C . LEU A 1 147 ? -10.198 2.423 -0.074 1.00 90.88 147 LEU A C 1
ATOM 1145 O O . LEU A 1 147 ? -10.695 1.797 -1.015 1.00 90.88 147 LEU A O 1
ATOM 1149 N N . LYS A 1 148 ? -9.527 3.560 -0.227 1.00 91.62 148 LYS A N 1
ATOM 1150 C CA . LYS A 1 148 ? -9.318 4.188 -1.527 1.00 91.62 148 LYS A CA 1
ATOM 1151 C C . LYS A 1 148 ? -7.853 4.123 -1.924 1.00 91.62 148 LYS A C 1
ATOM 1153 O O . LYS A 1 148 ? -6.953 4.431 -1.152 1.00 91.62 148 LYS A O 1
ATOM 1158 N N . PHE A 1 149 ? -7.601 3.712 -3.156 1.00 92.25 149 PHE A N 1
ATOM 1159 C CA . PHE A 1 149 ? -6.268 3.460 -3.678 1.00 92.25 149 PHE A CA 1
ATOM 1160 C C . PHE A 1 149 ? -5.954 4.486 -4.747 1.00 92.25 149 PHE A C 1
ATOM 1162 O O . PHE A 1 149 ? -6.594 4.499 -5.802 1.00 92.25 149 PHE A O 1
ATOM 1169 N N . THR A 1 150 ? -4.945 5.321 -4.501 1.00 90.44 150 THR A N 1
ATOM 1170 C CA . THR A 1 150 ? -4.569 6.362 -5.453 1.00 90.44 150 THR A CA 1
ATOM 1171 C C . THR A 1 150 ? -3.087 6.354 -5.794 1.00 90.44 150 THR A C 1
ATOM 1173 O O . THR A 1 150 ? -2.218 6.069 -4.974 1.00 90.44 150 THR A O 1
ATOM 1176 N N . SER A 1 151 ? -2.771 6.687 -7.044 1.00 83.88 151 SER A N 1
ATOM 1177 C CA . SER A 1 151 ? -1.429 7.147 -7.413 1.00 83.88 151 SER A CA 1
ATOM 1178 C C . SER A 1 151 ? -1.463 8.661 -7.563 1.00 83.88 151 SER A C 1
ATOM 1180 O O . SER A 1 151 ? -2.408 9.182 -8.165 1.00 83.88 151 SER A O 1
ATOM 1182 N N . ILE A 1 152 ? -0.423 9.367 -7.115 1.00 71.50 152 ILE A N 1
ATOM 1183 C CA . ILE A 1 152 ? -0.341 10.825 -7.269 1.00 71.50 152 ILE A CA 1
ATOM 1184 C C . ILE A 1 152 ? -0.572 11.203 -8.740 1.00 71.50 152 ILE A C 1
ATOM 1186 O O . ILE A 1 152 ? 0.060 10.645 -9.638 1.00 71.50 152 ILE A O 1
ATOM 1190 N N . LYS A 1 153 ? -1.468 12.164 -9.007 1.00 58.12 153 LYS A N 1
ATOM 1191 C CA . LYS A 1 153 ? -1.669 12.686 -10.367 1.00 58.12 153 LYS A CA 1
ATOM 1192 C C . LYS A 1 153 ? -0.341 13.259 -10.882 1.00 58.12 153 LYS A C 1
ATOM 1194 O O . LYS A 1 153 ? 0.331 13.991 -10.148 1.00 58.12 153 LYS A O 1
ATOM 1199 N N . PRO A 1 154 ? 0.070 12.978 -12.132 1.00 46.47 154 PRO A N 1
ATOM 1200 C CA . PRO A 1 154 ? 1.247 13.624 -12.690 1.00 46.47 154 PRO A CA 1
ATOM 1201 C C . PRO A 1 154 ? 0.989 15.130 -12.685 1.00 46.47 154 PRO A C 1
ATOM 1203 O O . PRO A 1 154 ? 0.054 15.587 -13.342 1.00 46.47 154 PRO A O 1
ATOM 1206 N N . ASN A 1 155 ? 1.795 15.904 -11.953 1.00 41.03 155 ASN A N 1
ATOM 1207 C CA . ASN A 1 155 ? 1.735 17.355 -12.061 1.00 41.03 155 ASN A CA 1
ATOM 1208 C C . ASN A 1 155 ? 2.168 17.699 -13.491 1.00 41.03 155 ASN A C 1
ATOM 1210 O O . ASN A 1 155 ? 3.351 17.617 -13.829 1.00 41.03 155 ASN A O 1
ATOM 1214 N N . ARG A 1 156 ? 1.199 17.995 -14.362 1.00 39.12 156 ARG A N 1
ATOM 1215 C CA . ARG A 1 156 ? 1.452 18.505 -15.707 1.00 39.12 156 ARG A CA 1
ATOM 1216 C C . ARG A 1 156 ? 1.875 19.965 -15.577 1.00 39.12 156 ARG A C 1
ATOM 1218 O O . ARG A 1 156 ? 1.206 20.849 -16.097 1.00 39.12 156 ARG A O 1
ATOM 1225 N N . SER A 1 157 ? 3.023 20.233 -14.956 1.00 30.36 157 SER A N 1
ATOM 1226 C CA . SER A 1 157 ? 3.750 21.460 -15.258 1.00 30.36 157 SER A CA 1
ATOM 1227 C C . SER A 1 157 ? 4.386 21.288 -16.637 1.00 30.36 157 SER A C 1
ATOM 1229 O O . SER A 1 157 ? 5.596 21.158 -16.808 1.00 30.36 157 SER A O 1
ATOM 1231 N N . ILE A 1 158 ? 3.533 21.299 -17.665 1.00 38.41 158 ILE A N 1
ATOM 1232 C CA . ILE A 1 158 ? 3.927 21.703 -19.010 1.00 38.41 158 ILE A CA 1
ATOM 1233 C C . ILE A 1 158 ? 4.194 23.203 -18.893 1.00 38.41 158 ILE A C 1
ATOM 1235 O O . ILE A 1 158 ? 3.426 24.043 -19.346 1.00 38.41 158 ILE A O 1
ATOM 1239 N N . THR A 1 159 ? 5.299 23.564 -18.242 1.00 34.31 159 THR A N 1
ATOM 1240 C CA . THR A 1 159 ? 5.976 24.763 -18.693 1.00 34.31 159 THR A CA 1
ATOM 1241 C C . THR A 1 159 ? 6.494 24.368 -20.060 1.00 34.31 159 THR A C 1
ATOM 1243 O O . THR A 1 159 ? 7.432 23.582 -20.195 1.00 34.31 159 THR A O 1
ATOM 1246 N N . ASN A 1 160 ? 5.802 24.854 -21.087 1.00 34.97 160 ASN A N 1
ATOM 1247 C CA . ASN A 1 160 ? 6.388 25.066 -22.392 1.00 34.97 160 ASN A CA 1
ATOM 1248 C C . ASN A 1 160 ? 7.643 25.922 -22.175 1.00 34.97 160 ASN A C 1
ATOM 1250 O O . ASN A 1 160 ? 7.642 27.121 -22.429 1.00 34.97 160 ASN A O 1
ATOM 1254 N N . ARG A 1 161 ? 8.753 25.310 -21.751 1.00 34.66 161 ARG A N 1
ATOM 1255 C CA . ARG A 1 161 ? 10.071 25.756 -22.176 1.00 34.66 161 ARG A CA 1
ATOM 1256 C C . ARG A 1 161 ? 10.176 25.337 -23.633 1.00 34.66 161 ARG A C 1
ATOM 1258 O O . ARG A 1 161 ? 10.925 24.437 -24.000 1.00 34.66 161 ARG A O 1
ATOM 1265 N N . ALA A 1 162 ? 9.360 26.005 -24.454 1.00 34.88 162 ALA A N 1
ATOM 1266 C CA . ALA A 1 162 ? 9.774 26.354 -25.786 1.00 34.88 162 ALA A CA 1
ATOM 1267 C C . ALA A 1 162 ? 11.201 26.855 -25.621 1.00 34.88 162 ALA A C 1
ATOM 1269 O O . ALA A 1 162 ? 11.477 27.744 -24.812 1.00 34.88 162 ALA A O 1
ATOM 1270 N N . ALA A 1 163 ? 12.106 26.163 -26.289 1.00 38.97 163 ALA A N 1
ATOM 1271 C CA . ALA A 1 163 ? 13.469 26.581 -26.429 1.00 38.97 163 ALA A CA 1
ATOM 1272 C C . ALA A 1 163 ? 13.468 28.029 -26.938 1.00 38.97 163 ALA A C 1
ATOM 1274 O O . ALA A 1 163 ? 13.387 28.265 -28.137 1.00 38.97 163 ALA A O 1
ATOM 1275 N N . SER A 1 164 ? 13.594 29.005 -26.039 1.00 36.88 164 SER A N 1
ATOM 1276 C CA . SER A 1 164 ? 14.156 30.310 -26.370 1.00 36.88 164 SER A CA 1
ATOM 1277 C C . SER A 1 164 ? 15.675 30.153 -26.357 1.00 36.88 164 SER A C 1
ATOM 1279 O O . SER A 1 164 ? 16.399 30.746 -25.560 1.00 36.88 164 SER A O 1
ATOM 1281 N N . SER A 1 165 ? 16.153 29.255 -27.217 1.00 38.41 165 SER A N 1
ATOM 1282 C CA . SER A 1 165 ? 17.494 29.374 -27.750 1.00 38.41 165 SER A CA 1
ATOM 1283 C C . SER A 1 165 ? 17.453 30.561 -28.703 1.00 38.41 165 SER A C 1
ATOM 1285 O O . SER A 1 165 ? 16.625 30.590 -29.611 1.00 38.41 165 SER A O 1
ATOM 1287 N N . SER A 1 166 ? 18.382 31.491 -28.502 1.00 37.31 166 SER A N 1
ATOM 1288 C CA . SER A 1 166 ? 18.675 32.646 -29.357 1.00 37.31 166 SER A CA 1
ATOM 1289 C C . SER A 1 166 ? 17.836 33.888 -29.076 1.00 37.31 166 SER A C 1
ATOM 1291 O O . SER A 1 166 ? 16.748 34.045 -29.612 1.00 37.31 166 SER A O 1
ATOM 1293 N N . ARG A 1 167 ? 18.413 34.810 -28.299 1.00 34.28 167 ARG A N 1
ATOM 1294 C CA . ARG A 1 167 ? 18.861 36.124 -28.795 1.00 34.28 167 ARG A CA 1
ATOM 1295 C C . ARG A 1 167 ? 20.096 36.524 -27.990 1.00 34.28 167 ARG A C 1
ATOM 1297 O O . ARG A 1 167 ? 20.008 37.124 -26.929 1.00 34.28 167 ARG A O 1
ATOM 1304 N N . ARG A 1 168 ? 21.254 36.069 -28.472 1.00 34.62 168 ARG A N 1
ATOM 1305 C CA . ARG A 1 168 ? 22.535 36.706 -28.177 1.00 34.62 168 ARG A CA 1
ATOM 1306 C C . ARG A 1 168 ? 22.669 37.767 -29.260 1.00 34.62 168 ARG A C 1
ATOM 1308 O O . ARG A 1 168 ? 22.772 37.410 -30.432 1.00 34.62 168 ARG A O 1
ATOM 1315 N N . ASP A 1 169 ? 22.558 39.028 -28.872 1.00 39.34 169 ASP A N 1
ATOM 1316 C CA . ASP A 1 169 ? 22.847 40.157 -29.745 1.00 39.34 169 ASP A CA 1
ATOM 1317 C C . ASP A 1 169 ? 24.318 40.075 -30.161 1.00 39.34 169 ASP A C 1
ATOM 1319 O O . ASP A 1 169 ? 25.235 40.288 -29.372 1.00 39.34 169 ASP A O 1
ATOM 1323 N N . GLY A 1 170 ? 24.522 39.651 -31.404 1.00 35.06 170 GLY A N 1
ATOM 1324 C CA . GLY A 1 170 ? 25.809 39.544 -32.070 1.00 35.06 170 GLY A CA 1
ATOM 1325 C C . GLY A 1 170 ? 25.672 40.191 -33.434 1.00 35.06 170 GLY A C 1
ATOM 1326 O O . GLY A 1 170 ? 25.227 39.570 -34.395 1.00 35.06 170 GLY A O 1
ATOM 1327 N N . ILE A 1 171 ? 25.993 41.476 -33.462 1.00 34.53 171 ILE A N 1
ATOM 1328 C CA . ILE A 1 171 ? 26.095 42.330 -34.637 1.00 34.53 171 ILE A CA 1
ATOM 1329 C C . ILE A 1 171 ? 27.067 41.710 -35.653 1.00 34.53 171 ILE A C 1
ATOM 1331 O O . ILE A 1 171 ? 28.207 41.410 -35.314 1.00 34.53 171 ILE A O 1
ATOM 1335 N N . GLY A 1 172 ? 26.637 41.643 -36.915 1.00 31.55 172 GLY A N 1
ATOM 1336 C CA . GLY A 1 172 ? 27.524 41.913 -38.046 1.00 31.55 172 GLY A CA 1
ATOM 1337 C C . GLY A 1 172 ? 28.044 40.722 -38.854 1.00 31.55 172 GLY A C 1
ATOM 1338 O O . GLY A 1 172 ? 28.977 40.038 -38.458 1.00 31.55 172 GLY A O 1
ATOM 1339 N N . GLY A 1 173 ? 27.559 40.635 -40.097 1.00 32.38 173 GLY A N 1
ATOM 1340 C CA . GLY A 1 173 ? 28.460 40.481 -41.243 1.00 32.38 173 GLY A CA 1
ATOM 1341 C C . GLY A 1 173 ? 28.403 39.162 -42.016 1.00 32.38 173 GLY A C 1
ATOM 1342 O O . GLY A 1 173 ? 28.846 38.136 -41.528 1.00 32.38 173 GLY A O 1
ATOM 1343 N N . ARG A 1 174 ? 27.940 39.277 -43.275 1.00 36.06 174 ARG A N 1
ATOM 1344 C CA . ARG A 1 174 ? 28.451 38.624 -44.505 1.00 36.06 174 ARG A CA 1
ATOM 1345 C C . ARG A 1 174 ? 28.835 37.143 -44.369 1.00 36.06 174 ARG A C 1
ATOM 1347 O O . ARG A 1 174 ? 29.842 36.805 -43.766 1.00 36.06 174 ARG A O 1
ATOM 1354 N N . THR A 1 175 ? 28.147 36.219 -45.034 1.00 30.30 175 THR A N 1
ATOM 1355 C CA . THR A 1 175 ? 28.477 35.718 -46.395 1.00 30.30 175 THR A CA 1
ATOM 1356 C C . THR A 1 175 ? 27.446 34.602 -46.653 1.00 30.30 175 THR A C 1
ATOM 1358 O O . THR A 1 175 ? 27.256 33.758 -45.789 1.00 30.30 175 THR A O 1
ATOM 1361 N N . GLY A 1 176 ? 26.565 34.659 -47.652 1.00 33.34 176 GLY A N 1
ATOM 1362 C CA . GLY A 1 176 ? 26.857 34.329 -49.046 1.00 33.34 176 GLY A CA 1
ATOM 1363 C C . GLY A 1 176 ? 26.660 32.825 -49.301 1.00 33.34 176 GLY A C 1
ATOM 1364 O O . GLY A 1 176 ? 27.484 32.030 -48.875 1.00 33.34 176 GLY A O 1
ATOM 1365 N N . GLY A 1 177 ? 25.602 32.456 -50.037 1.00 36.34 177 GLY A N 1
ATOM 1366 C CA . GLY A 1 177 ? 25.559 31.195 -50.789 1.00 36.34 177 GLY A CA 1
ATOM 1367 C C . GLY A 1 177 ? 24.468 30.180 -50.425 1.00 36.34 177 GLY A C 1
ATOM 1368 O O . GLY A 1 177 ? 24.430 29.641 -49.330 1.00 36.34 177 GLY A O 1
ATOM 1369 N N . MET A 1 178 ? 23.688 29.838 -51.455 1.00 30.81 178 MET A N 1
ATOM 1370 C CA . MET A 1 178 ? 23.159 28.498 -51.748 1.00 30.81 178 MET A CA 1
ATOM 1371 C C . MET A 1 178 ? 21.858 27.996 -51.075 1.00 30.81 178 MET A C 1
ATOM 1373 O O . MET A 1 178 ? 21.811 27.496 -49.963 1.00 30.81 178 MET A O 1
ATOM 1377 N N . GLN A 1 179 ? 20.830 27.958 -51.938 1.00 34.16 179 GLN A N 1
ATOM 1378 C CA . GLN A 1 179 ? 20.240 26.703 -52.437 1.00 34.16 179 GLN A CA 1
ATOM 1379 C C . GLN A 1 179 ? 18.990 26.164 -51.720 1.00 34.16 179 GLN A C 1
ATOM 1381 O O . GLN A 1 179 ? 19.024 25.435 -50.741 1.00 34.16 179 GLN A O 1
ATOM 1386 N N . ARG A 1 180 ? 17.855 26.490 -52.355 1.00 35.50 180 ARG A N 1
ATOM 1387 C CA . ARG A 1 180 ? 16.799 25.561 -52.796 1.00 35.50 180 ARG A CA 1
ATOM 1388 C C . ARG A 1 180 ? 16.526 24.366 -51.874 1.00 35.50 180 ARG A C 1
ATOM 1390 O O . ARG A 1 180 ? 17.169 23.330 -51.970 1.00 35.50 180 ARG A O 1
ATOM 1397 N N . GLY A 1 181 ? 15.418 24.452 -51.147 1.00 34.62 181 GLY A N 1
ATOM 1398 C CA . GLY A 1 181 ? 14.799 23.289 -50.524 1.00 34.62 181 GLY A CA 1
ATOM 1399 C C . GLY A 1 181 ? 13.401 23.610 -50.029 1.00 34.62 181 GLY A C 1
ATOM 1400 O O . GLY A 1 181 ? 13.203 23.885 -48.852 1.00 34.62 181 GLY A O 1
ATOM 1401 N N . ARG A 1 182 ? 12.418 23.582 -50.937 1.00 40.03 182 ARG A N 1
ATOM 1402 C CA . ARG A 1 182 ? 10.998 23.490 -50.577 1.00 40.03 182 ARG A CA 1
ATOM 1403 C C . ARG A 1 182 ? 10.789 22.197 -49.784 1.00 40.03 182 ARG A C 1
ATOM 1405 O O . ARG A 1 182 ? 10.557 21.146 -50.365 1.00 40.03 182 ARG A O 1
ATOM 1412 N N . GLY A 1 183 ? 10.851 22.289 -48.464 1.00 32.12 183 GLY A N 1
ATOM 1413 C CA . GLY A 1 183 ? 10.372 21.270 -47.543 1.00 32.12 183 GLY A CA 1
ATOM 1414 C C . GLY A 1 183 ? 9.218 21.852 -46.748 1.00 32.12 183 GLY A C 1
ATOM 1415 O O . GLY A 1 183 ? 9.429 22.409 -45.674 1.00 32.12 183 GLY A O 1
ATOM 1416 N N . ARG A 1 184 ? 7.993 21.745 -47.279 1.00 37.66 184 ARG A N 1
ATOM 1417 C CA . ARG A 1 184 ? 6.779 21.837 -46.460 1.00 37.66 184 ARG A CA 1
ATOM 1418 C C . ARG A 1 184 ? 6.942 20.808 -45.343 1.00 37.66 184 ARG A C 1
ATOM 1420 O O . ARG A 1 184 ? 6.793 19.618 -45.596 1.00 37.66 184 ARG A O 1
ATOM 1427 N N . ARG A 1 185 ? 7.288 21.248 -44.130 1.00 38.06 185 ARG A N 1
ATOM 1428 C CA . ARG A 1 185 ? 7.128 20.425 -42.929 1.00 38.06 185 ARG A CA 1
ATOM 1429 C C . ARG A 1 185 ? 5.639 20.092 -42.843 1.00 38.06 185 ARG A C 1
ATOM 1431 O O . ARG A 1 185 ? 4.847 21.029 -42.735 1.00 38.06 185 ARG A O 1
ATOM 1438 N N . PRO A 1 186 ? 5.240 18.816 -42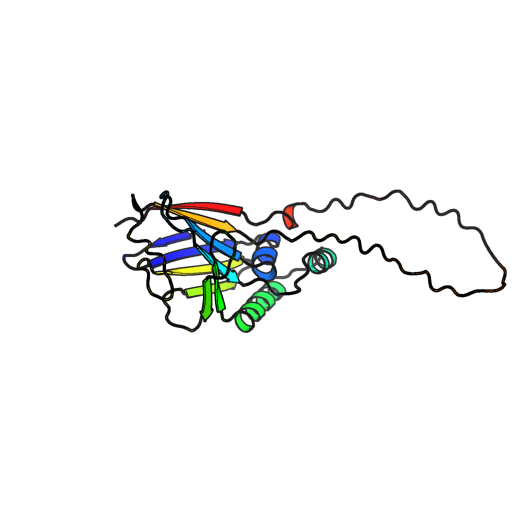.957 1.00 38.62 186 PRO A N 1
ATOM 1439 C CA . PRO A 1 186 ? 3.850 18.457 -42.786 1.00 38.62 186 PRO A CA 1
ATOM 1440 C C . PRO A 1 186 ? 3.419 18.853 -41.380 1.00 38.62 186 PRO A C 1
ATOM 1442 O O . PRO A 1 186 ? 4.183 18.720 -40.421 1.00 38.62 186 PRO A O 1
ATOM 1445 N N . ASN A 1 187 ? 2.198 19.372 -41.329 1.00 38.53 187 ASN A N 1
ATOM 1446 C CA . ASN A 1 187 ? 1.407 19.657 -40.149 1.00 38.53 187 ASN A CA 1
ATOM 1447 C C . ASN A 1 187 ? 1.734 18.754 -38.962 1.00 38.53 187 ASN A C 1
ATOM 1449 O O . ASN A 1 187 ? 1.900 17.541 -39.102 1.00 38.53 187 ASN A O 1
ATOM 1453 N N . GLY A 1 188 ? 1.727 19.379 -37.784 1.00 46.50 188 GLY A N 1
ATOM 1454 C CA . GLY A 1 188 ? 1.714 18.696 -36.507 1.00 46.50 188 GLY A CA 1
ATOM 1455 C C . GLY A 1 188 ? 0.707 17.557 -36.525 1.00 46.50 188 GLY A C 1
ATOM 1456 O O . GLY A 1 188 ? -0.502 17.766 -36.550 1.00 46.50 188 GLY A O 1
ATOM 1457 N N . MET A 1 189 ? 1.230 16.339 -36.492 1.00 33.06 189 MET A N 1
ATOM 1458 C CA . MET A 1 189 ? 0.465 15.207 -36.018 1.00 33.06 189 MET A CA 1
ATOM 1459 C C . MET A 1 189 ? 0.273 15.446 -34.521 1.00 33.06 189 MET A C 1
ATOM 1461 O O . MET A 1 189 ? 1.275 15.553 -33.801 1.00 33.06 189 MET A O 1
ATOM 1465 N N . PRO A 1 190 ? -0.972 15.540 -34.024 1.00 39.50 190 PRO A N 1
ATOM 1466 C CA . PRO A 1 190 ? -1.196 15.456 -32.598 1.00 39.50 190 PRO A CA 1
ATOM 1467 C C . PRO A 1 190 ? -0.589 14.122 -32.190 1.00 39.50 190 PRO A C 1
ATOM 1469 O O . PRO A 1 190 ? -0.977 13.069 -32.704 1.00 39.50 190 PRO A O 1
ATOM 1472 N N . ARG A 1 191 ? 0.421 14.156 -31.316 1.00 43.09 191 ARG A N 1
ATOM 1473 C CA . ARG A 1 191 ? 0.835 12.961 -30.591 1.00 43.09 191 ARG A CA 1
ATOM 1474 C C . ARG A 1 191 ? -0.436 12.455 -29.927 1.00 43.09 191 ARG A C 1
ATOM 1476 O O . ARG A 1 191 ? -0.865 13.032 -28.933 1.00 43.09 191 ARG A O 1
ATOM 1483 N N . SER A 1 192 ? -1.041 11.421 -30.511 1.00 37.81 192 SER A N 1
ATOM 1484 C CA . SER A 1 192 ? -2.065 10.615 -29.863 1.00 37.81 192 SER A CA 1
ATOM 1485 C C . SER A 1 192 ? -1.372 9.992 -28.658 1.00 37.81 192 SER A C 1
ATOM 1487 O O . SER A 1 192 ? -0.674 8.977 -28.737 1.00 37.81 192 SER A O 1
ATOM 1489 N N . GLY A 1 193 ? -1.374 10.762 -27.572 1.00 44.12 193 GLY A N 1
ATOM 1490 C CA . GLY A 1 193 ? -0.845 10.374 -26.291 1.00 44.12 193 GLY A CA 1
ATOM 1491 C C . GLY A 1 193 ? -1.765 9.283 -25.807 1.00 44.12 193 GLY A C 1
ATOM 1492 O O . GLY A 1 193 ? -2.946 9.533 -25.594 1.00 44.12 193 GLY A O 1
ATOM 1493 N N . ASN A 1 194 ? -1.229 8.074 -25.691 1.00 42.22 194 ASN A N 1
ATOM 1494 C CA . ASN A 1 194 ? -1.956 6.961 -25.116 1.00 42.22 194 ASN A CA 1
ATOM 1495 C C . ASN A 1 194 ? -2.375 7.378 -23.694 1.00 42.22 194 ASN A C 1
ATOM 1497 O O . ASN A 1 194 ? -1.545 7.460 -22.784 1.00 42.22 194 ASN A O 1
ATOM 1501 N N . SER A 1 195 ? -3.646 7.749 -23.545 1.00 49.41 195 SER A N 1
ATOM 1502 C CA . SER A 1 195 ? -4.235 8.418 -22.378 1.00 49.41 195 SER A CA 1
ATOM 1503 C C . SER A 1 195 ? -4.086 7.593 -21.097 1.00 49.41 195 SER A C 1
ATOM 1505 O O . SER A 1 195 ? -3.971 8.152 -20.003 1.00 49.41 195 SER A O 1
ATOM 1507 N N . ASN A 1 196 ? -3.947 6.275 -21.248 1.00 50.19 196 ASN A N 1
ATOM 1508 C CA . ASN A 1 196 ? -3.844 5.293 -20.170 1.00 50.19 196 ASN A CA 1
ATOM 1509 C C . ASN A 1 196 ? -2.605 5.457 -19.271 1.00 50.19 196 ASN A C 1
ATOM 1511 O O . ASN A 1 196 ? -2.619 5.020 -18.119 1.00 50.19 196 ASN A O 1
ATOM 1515 N N . PHE A 1 197 ? -1.540 6.119 -19.741 1.00 55.06 197 PHE A N 1
ATOM 1516 C CA . PHE A 1 197 ? -0.367 6.410 -18.901 1.00 55.06 197 PHE A CA 1
ATOM 1517 C C . PHE A 1 197 ? -0.549 7.636 -18.001 1.00 55.06 197 PHE A C 1
ATOM 1519 O O . PHE A 1 197 ? 0.197 7.802 -17.040 1.00 55.06 197 PHE A O 1
ATOM 1526 N N . THR A 1 198 ? -1.522 8.497 -18.312 1.00 55.50 198 THR A N 1
ATOM 1527 C CA . THR A 1 198 ? -1.726 9.771 -17.607 1.00 55.50 198 THR A CA 1
ATOM 1528 C C . THR A 1 198 ? -2.847 9.736 -16.580 1.00 55.50 198 THR A C 1
ATOM 1530 O O . THR A 1 198 ? -2.843 10.569 -15.675 1.00 55.50 198 THR A O 1
ATOM 1533 N N . SER A 1 199 ? -3.771 8.780 -16.688 1.00 69.88 199 SER A N 1
ATOM 1534 C CA . SER A 1 199 ? -4.814 8.587 -15.683 1.00 69.88 199 SER A CA 1
ATOM 1535 C C . SER A 1 199 ? -4.200 8.012 -14.403 1.00 69.88 199 SER A C 1
ATOM 1537 O O . SER A 1 199 ? -3.463 7.021 -14.495 1.00 69.88 199 SER A O 1
ATOM 1539 N N . PRO A 1 200 ? -4.455 8.605 -13.226 1.00 80.31 200 PRO A N 1
ATOM 1540 C CA . PRO A 1 200 ? -4.014 8.023 -11.966 1.00 80.31 200 PRO A CA 1
ATOM 1541 C C . PRO A 1 200 ? -4.688 6.662 -11.749 1.00 80.31 200 PRO A C 1
ATOM 1543 O O . PRO A 1 200 ? -5.730 6.368 -12.334 1.00 80.31 200 PRO A O 1
ATOM 1546 N N . ILE A 1 201 ? -4.077 5.829 -10.915 1.00 87.44 201 ILE A N 1
ATOM 1547 C CA . ILE A 1 201 ? -4.815 4.778 -10.221 1.00 87.44 201 ILE A CA 1
ATOM 1548 C C . ILE A 1 201 ? -5.793 5.498 -9.294 1.00 87.44 201 ILE A C 1
ATOM 1550 O O . ILE A 1 201 ? -5.366 6.402 -8.574 1.00 87.44 201 ILE A O 1
ATOM 1554 N N . ASP A 1 202 ? -7.069 5.148 -9.380 1.00 90.69 202 ASP A N 1
ATOM 1555 C CA . ASP A 1 202 ? -8.137 5.686 -8.542 1.00 90.69 202 ASP A CA 1
ATOM 1556 C C . ASP A 1 202 ? -9.265 4.653 -8.513 1.00 90.69 202 ASP A C 1
ATOM 1558 O O . ASP A 1 202 ? -9.933 4.420 -9.523 1.00 90.69 202 ASP A O 1
ATOM 1562 N N . PHE A 1 203 ? -9.384 3.936 -7.402 1.00 90.88 203 PHE A N 1
ATOM 1563 C CA . PHE A 1 203 ? -10.480 3.008 -7.149 1.00 90.88 203 PHE A CA 1
ATOM 1564 C C . PHE A 1 203 ? -10.676 2.848 -5.645 1.00 90.88 203 PHE A C 1
ATOM 1566 O O . PHE A 1 203 ? -9.750 3.070 -4.863 1.00 90.88 203 PHE A O 1
ATOM 1573 N N . GLU A 1 204 ? -11.866 2.422 -5.250 1.00 92.75 204 GLU A N 1
ATOM 1574 C CA . GLU A 1 204 ? -12.233 2.218 -3.855 1.00 92.75 204 GLU A CA 1
ATOM 1575 C C . GLU A 1 204 ? -12.875 0.852 -3.647 1.00 92.75 204 GLU A C 1
ATOM 1577 O O . GLU A 1 204 ? -13.418 0.248 -4.577 1.00 92.75 204 GLU A O 1
ATOM 1582 N N . ILE A 1 205 ? -12.814 0.380 -2.409 1.00 91.12 205 ILE A N 1
ATOM 1583 C CA . ILE A 1 205 ? -13.553 -0.781 -1.924 1.00 91.12 205 ILE A CA 1
ATOM 1584 C C . ILE A 1 205 ? -14.092 -0.486 -0.532 1.00 91.12 205 ILE A C 1
ATOM 1586 O O . ILE A 1 205 ? -13.494 0.274 0.226 1.00 91.12 205 ILE A O 1
ATOM 1590 N N . LYS A 1 206 ? -15.177 -1.160 -0.170 1.00 89.56 206 LYS A N 1
ATOM 1591 C CA . LYS A 1 206 ? -15.686 -1.172 1.200 1.00 89.56 206 LYS A CA 1
ATOM 1592 C C . LYS A 1 206 ? -15.296 -2.481 1.862 1.00 89.56 206 LYS A C 1
ATOM 1594 O O . LYS A 1 206 ? -15.430 -3.544 1.257 1.00 89.56 206 LYS A O 1
ATOM 1599 N N . VAL A 1 207 ? -14.801 -2.390 3.086 1.00 87.06 207 VAL A N 1
ATOM 1600 C CA . VAL A 1 207 ? -14.393 -3.530 3.900 1.00 87.06 207 VAL A CA 1
ATOM 1601 C C . VAL A 1 207 ? -15.250 -3.540 5.146 1.00 87.06 207 VAL A C 1
ATOM 1603 O O . VAL A 1 207 ? -15.294 -2.553 5.873 1.00 87.06 207 VAL A O 1
ATOM 1606 N N . THR A 1 208 ? -15.914 -4.661 5.386 1.00 84.81 208 THR A N 1
ATOM 1607 C CA . THR A 1 208 ? -16.660 -4.903 6.618 1.00 84.81 208 THR A CA 1
ATOM 1608 C C . THR A 1 208 ? -15.804 -5.766 7.528 1.00 84.81 208 THR A C 1
ATOM 1610 O O . THR A 1 208 ? -15.349 -6.834 7.117 1.00 84.81 208 THR A O 1
ATOM 1613 N N . PHE A 1 209 ? -15.572 -5.314 8.754 1.00 77.81 209 PHE A N 1
ATOM 1614 C CA . PHE A 1 209 ? -14.950 -6.136 9.777 1.00 77.81 209 PHE A CA 1
ATOM 1615 C C . PHE A 1 209 ? -15.974 -7.149 10.282 1.00 77.81 209 PHE A C 1
ATOM 1617 O O . PHE A 1 209 ? -16.977 -6.780 10.884 1.00 77.81 209 PHE A O 1
ATOM 1624 N N . THR A 1 210 ? -15.728 -8.427 10.016 1.00 65.62 210 THR A N 1
ATOM 1625 C CA . THR A 1 210 ? -16.447 -9.518 10.675 1.00 65.62 210 THR A CA 1
ATOM 1626 C C . THR A 1 210 ? -15.786 -9.788 12.024 1.00 65.62 210 THR A C 1
ATOM 1628 O O . THR A 1 210 ? -14.556 -9.919 12.073 1.00 65.62 210 THR A O 1
ATOM 1631 N N . GLU A 1 211 ? -16.591 -9.812 13.087 1.00 55.91 211 GLU A N 1
ATOM 1632 C CA . GLU A 1 211 ? -16.204 -10.330 14.408 1.00 55.91 211 GLU A CA 1
ATOM 1633 C C . GLU A 1 211 ? -15.934 -11.839 14.366 1.00 55.91 211 GLU A C 1
ATOM 1635 O O . GLU A 1 211 ? -16.618 -12.546 13.587 1.00 55.91 211 GLU A O 1
#

Sequence (211 aa):
MGVSNDSENLYLSLSTADKGNIIKMLHMGFTIWLEPGNEKGETIGIQYPIKEKGAMPNKIVESNRNSFGSKKFEKMVAKIKINNSEYLLINDDNFPLGAYSLAEKNGVKIGLGYKAGKLIYEIKIPKKGDKYFPINLTSIENGIITLKFTSIKPNRSITNRAASSSRRDGIGGRTGGMQRGRGRRPNGMPRSGNSNFTSPIDFEIKVTFTE

pLDDT: mean 73.31, std 22.05, range [30.3, 97.25]

Foldseek 3Di:
DDWDDDPWKTKDKDKDLDPLQLCLCLAQWKWKWKALPDPPAWIKIKIPPDHDPPRALVVCVVVPPPDDDLVNSQVSQVVSVVVRQWIFIATPVRHTPDIGGCPDPPQWHWDWHRDPSMTMIMIMGTCPADPSRHDNLVPRPQQKIKIKMKGDQNPPPPPPPPPPPDDPPDDDDDDDDDDDDPDPPDDDDPPPPPCSSRDIDIDMDMDHDDD

Secondary structure (DSSP, 8-state):
-EEEE-SSEEEEEEEE--HHHHHIIIII--EEEEE-SSTTPPPEEEE-SPPPTT--HHHHHHH-SS---HHHHHHHHHHHHHH--EEEEE-TT--EEEEEETTS-SS-EEEEEEETTEEEEEEEEESS--SSS---GGG-GGGEEEEEEEPPPP----------------------------------------GGGTSPPEEEEEEE---

Radius of gyration: 23.69 Å; chains: 1; bounding box: 50×56×72 Å